Protein AF-A0A380QCU6-F1 (afdb_monomer)

Foldseek 3Di:
DAKDKPDDDLAAAQQIKIKDKDFAADPVWFWWPQQVFKWKWFAAPNDTDTDDCVQKDWDTAPTHRGMTMMMGRHHPVLAQTFAMKIKTWTAGPDDPPRTDDIDIDGHQQVDDHHHRHRGDDHHYDPQKDKFKDWPVPLQRPDGCVVHPDDDDLVTKIDIFIGRNVQPSHHTCLVSKKKWKFWAAAADPPGQGADPVGQTWLDISDIDHPNDTDHVVRHQGRPDPSRRHPTDIDMDID

Organism: Yersinia pseudotuberculosis (NCBI:txid633)

Nearest PDB structures (foldseek):
  8tl2-assembly1_K  TM=3.577E-01  e=2.849E-02  Homo sapiens
  6kn9-assembly1_A  TM=3.977E-01  e=3.589E-01  Homo sapiens
  6kn9-assembly3_C  TM=3.953E-01  e=4.219E-01  Homo sapiens
  1p7h-assembly1_L  TM=3.211E-01  e=1.240E+00  Homo sapiens
  4g1m-assembly1_A  TM=2.340E-01  e=5.234E-01  Homo sapiens

pLDDT: mean 90.06, std 6.54, range [58.84, 98.06]

Solvent-accessible surface area (backbone atoms only — not comparable to full-atom values): 12931 Å² total; per-residue (Å²): 89,31,30,40,57,73,60,85,60,84,32,34,32,20,68,32,39,41,39,40,38,34,68,42,76,48,95,87,60,42,44,51,49,28,48,92,35,60,47,43,27,32,24,44,93,91,42,76,42,76,55,61,67,91,41,46,52,60,43,49,17,90,40,55,69,23,62,21,40,38,36,37,39,40,50,60,88,40,45,58,15,52,32,46,24,41,37,36,40,40,26,43,69,48,76,88,73,37,60,64,63,75,48,74,33,78,30,38,47,80,42,55,45,71,46,57,38,54,43,50,52,22,36,84,39,86,63,52,39,76,35,34,29,50,64,84,48,84,72,59,80,62,60,48,64,96,51,92,74,80,85,56,63,92,43,46,35,32,76,42,31,17,28,57,93,37,69,82,73,44,80,45,46,90,72,42,52,38,34,40,28,34,32,58,34,33,66,80,83,65,44,66,43,54,97,86,26,39,62,46,55,45,60,80,59,69,46,44,66,76,70,65,27,24,75,87,71,42,80,53,64,84,41,94,61,50,68,42,57,41,43,83,48,76,51,72,90

Radius of gyration: 24.5 Å; Cα contacts (8 Å, |Δi|>4): 560; chains: 1; bounding box: 54×29×75 Å

Mean predicted aligned error: 6.74 Å

Sequence (237 aa):
MDLSSNATGATLASGDTIILTYIYNDADEDLDNSTDYVNWYYTKGDVDTQITTTSITNSAAKTNGGEGKSVLTIPATAIGADAIKVVIQEFSASGDPISGQTISVADTSLGGGGTTTPPGPIAPGSNVTPGIYLSTDTLFSNNLLGSATRLSTSNVYVFKLWDSEAVGVIDLTNAVHYNWRLLGVSATDSVAAPTTGFVTSVTNADFSVSMNTAADGKPLTGSVDGMQGFQLTVDYN

Structure (mmCIF, N/CA/C/O backbone):
data_AF-A0A380QCU6-F1
#
_entry.id   AF-A0A380QCU6-F1
#
loop_
_atom_site.group_PDB
_atom_site.id
_atom_site.type_symbol
_atom_site.label_atom_id
_atom_site.label_alt_id
_atom_site.label_comp_id
_atom_site.label_asym_id
_atom_site.label_entity_id
_atom_site.label_seq_id
_atom_site.pdbx_PDB_ins_code
_atom_site.Cartn_x
_atom_site.Cartn_y
_atom_site.Cartn_z
_atom_site.occupancy
_atom_site.B_iso_or_equiv
_atom_site.auth_seq_id
_atom_site.auth_comp_id
_atom_site.auth_asym_id
_atom_site.auth_atom_id
_atom_site.pdbx_PDB_model_num
ATOM 1 N N . MET A 1 1 ? 23.337 -2.545 -14.958 1.00 88.12 1 MET A N 1
ATOM 2 C CA . MET A 1 1 ? 22.152 -2.006 -14.267 1.00 88.12 1 MET A CA 1
ATOM 3 C C . MET A 1 1 ? 22.443 -2.038 -12.784 1.00 88.12 1 MET A C 1
ATOM 5 O O . MET A 1 1 ? 23.124 -2.968 -12.367 1.00 88.12 1 MET A O 1
ATOM 9 N N . ASP A 1 2 ? 21.950 -1.056 -12.043 1.00 92.25 2 ASP A N 1
ATOM 10 C CA . ASP A 1 2 ? 22.062 -0.986 -10.592 1.00 92.25 2 ASP A CA 1
ATOM 11 C C . ASP A 1 2 ? 20.709 -0.610 -9.984 1.00 92.25 2 ASP A C 1
ATOM 13 O O . ASP A 1 2 ? 19.978 0.228 -10.520 1.00 92.25 2 ASP A O 1
ATOM 17 N N . LEU A 1 3 ? 20.378 -1.244 -8.859 1.00 93.25 3 LEU A N 1
ATOM 18 C CA . LEU A 1 3 ? 19.175 -0.963 -8.086 1.00 93.25 3 LEU A CA 1
ATOM 19 C C . LEU A 1 3 ? 19.515 -0.212 -6.797 1.00 93.25 3 LEU A C 1
ATOM 21 O O . LEU A 1 3 ? 20.582 -0.378 -6.201 1.00 93.25 3 LEU A O 1
ATOM 25 N N . SER A 1 4 ? 18.576 0.616 -6.353 1.00 92.94 4 SER A N 1
ATOM 26 C CA . SER A 1 4 ? 18.575 1.236 -5.029 1.00 92.94 4 SER A CA 1
ATOM 27 C C . SER A 1 4 ? 17.147 1.489 -4.555 1.00 92.94 4 SER A C 1
ATOM 29 O O . SER A 1 4 ? 16.211 1.488 -5.353 1.00 92.94 4 SER A O 1
ATOM 31 N N . SER A 1 5 ? 16.961 1.695 -3.253 1.00 93.81 5 SER A N 1
ATOM 32 C CA . SER A 1 5 ? 15.655 2.045 -2.687 1.00 93.81 5 SER A CA 1
ATOM 33 C C . SER A 1 5 ? 15.787 3.039 -1.537 1.00 93.81 5 SER A C 1
ATOM 35 O O . SER A 1 5 ? 16.860 3.168 -0.948 1.00 93.81 5 SER A O 1
ATOM 37 N N . ASN A 1 6 ? 14.699 3.745 -1.224 1.00 93.06 6 ASN A N 1
ATOM 38 C CA . ASN A 1 6 ? 14.607 4.597 -0.031 1.00 93.06 6 ASN A CA 1
ATOM 39 C C . ASN A 1 6 ? 14.046 3.852 1.196 1.00 93.06 6 ASN A C 1
ATOM 41 O O . ASN A 1 6 ? 13.849 4.475 2.240 1.00 93.06 6 ASN A O 1
ATOM 45 N N . ALA A 1 7 ? 13.767 2.554 1.060 1.00 91.38 7 ALA A N 1
ATOM 46 C CA . ALA A 1 7 ? 13.180 1.744 2.110 1.00 91.38 7 ALA A CA 1
ATOM 47 C C . ALA A 1 7 ? 14.099 1.713 3.337 1.00 91.38 7 ALA A C 1
ATOM 49 O O . ALA A 1 7 ? 15.311 1.517 3.233 1.00 91.38 7 ALA A O 1
ATOM 50 N N . THR A 1 8 ? 13.513 1.918 4.515 1.00 86.06 8 THR A N 1
ATOM 51 C CA . THR A 1 8 ? 14.247 1.966 5.795 1.00 86.06 8 THR A CA 1
ATOM 52 C C . THR A 1 8 ? 13.913 0.798 6.724 1.00 86.06 8 THR A C 1
ATOM 54 O O . THR A 1 8 ? 14.570 0.625 7.751 1.00 86.06 8 THR A O 1
ATOM 57 N N . GLY A 1 9 ? 12.900 -0.000 6.372 1.00 83.19 9 GLY A N 1
ATOM 58 C CA . GLY A 1 9 ? 12.441 -1.159 7.132 1.00 83.19 9 GLY A CA 1
ATOM 59 C C . GLY A 1 9 ? 13.133 -2.468 6.750 1.00 83.19 9 GLY A C 1
ATOM 60 O O . GLY A 1 9 ? 13.979 -2.526 5.860 1.00 83.19 9 GLY A O 1
ATOM 61 N N . ALA A 1 10 ? 12.745 -3.544 7.441 1.00 87.00 10 ALA A N 1
ATOM 62 C CA . ALA A 1 10 ? 13.190 -4.904 7.126 1.00 87.00 10 ALA A CA 1
ATOM 63 C C . ALA A 1 10 ? 12.541 -5.472 5.850 1.00 87.00 10 ALA A C 1
ATOM 65 O O . ALA A 1 10 ? 13.069 -6.417 5.269 1.00 87.00 10 ALA A O 1
ATOM 66 N N . THR A 1 11 ? 11.417 -4.892 5.429 1.00 91.06 11 THR A N 1
ATOM 67 C CA . THR A 1 11 ? 10.711 -5.187 4.181 1.00 91.06 11 THR A CA 1
ATOM 68 C C . THR A 1 11 ? 10.397 -3.886 3.444 1.00 91.06 11 THR A C 1
ATOM 70 O O . THR A 1 11 ? 10.457 -2.800 4.030 1.00 91.06 11 THR A O 1
ATOM 73 N N . LEU A 1 12 ? 10.075 -3.994 2.155 1.00 93.75 12 LEU A N 1
ATOM 74 C CA . LEU A 1 12 ? 9.524 -2.883 1.378 1.00 93.75 12 LEU A CA 1
ATOM 75 C C . LEU A 1 12 ? 8.127 -2.510 1.885 1.00 93.75 12 LEU A C 1
ATOM 77 O O . LEU A 1 12 ? 7.382 -3.382 2.331 1.00 93.75 12 LEU A O 1
ATOM 81 N N . ALA A 1 13 ? 7.743 -1.244 1.746 1.00 92.44 13 ALA A N 1
ATOM 82 C CA . ALA A 1 13 ? 6.392 -0.767 2.013 1.00 92.44 13 ALA A CA 1
ATOM 83 C C . ALA A 1 13 ? 5.794 -0.015 0.813 1.00 92.44 13 ALA A C 1
ATOM 85 O O . ALA A 1 13 ? 6.509 0.562 -0.007 1.00 92.44 13 ALA A O 1
ATOM 86 N N . SER A 1 14 ? 4.462 0.021 0.702 1.00 91.56 14 SER A N 1
ATOM 87 C CA . SER A 1 14 ? 3.807 0.878 -0.298 1.00 91.56 14 SER A CA 1
ATOM 88 C C . SER A 1 14 ? 4.212 2.346 -0.104 1.00 91.56 14 SER A C 1
ATOM 90 O O . SER A 1 14 ? 4.138 2.862 1.009 1.00 91.56 14 SER A O 1
ATOM 92 N N . GLY A 1 15 ? 4.576 3.044 -1.175 1.00 90.75 15 GLY A N 1
ATOM 93 C CA . GLY A 1 15 ? 5.109 4.406 -1.133 1.00 90.75 15 GLY A CA 1
ATOM 94 C C . GLY A 1 15 ? 6.637 4.479 -1.075 1.00 90.75 15 GLY A C 1
ATOM 95 O O . GLY A 1 15 ? 7.185 5.535 -1.397 1.00 90.75 15 GLY A O 1
ATOM 96 N N . ASP A 1 16 ? 7.332 3.381 -0.755 1.00 94.12 16 ASP A N 1
ATOM 97 C CA . ASP A 1 16 ? 8.773 3.303 -0.988 1.00 94.12 16 ASP A CA 1
ATOM 98 C C . ASP A 1 16 ? 9.063 3.428 -2.487 1.00 94.12 16 ASP A C 1
ATOM 100 O O . ASP A 1 16 ? 8.268 3.036 -3.347 1.00 94.12 16 ASP A O 1
ATOM 104 N N . THR A 1 17 ? 10.230 3.975 -2.803 1.00 95.12 17 THR A N 1
ATOM 105 C CA . THR A 1 17 ? 10.716 4.123 -4.167 1.00 95.12 17 THR A CA 1
ATOM 106 C C . THR A 1 17 ? 11.852 3.155 -4.433 1.00 95.12 17 THR A C 1
ATOM 108 O O . THR A 1 17 ? 12.824 3.133 -3.671 1.00 95.12 17 THR A O 1
ATOM 111 N N . ILE A 1 18 ? 11.777 2.436 -5.549 1.00 96.00 18 ILE A N 1
ATOM 112 C CA . ILE A 1 18 ? 12.884 1.667 -6.115 1.00 96.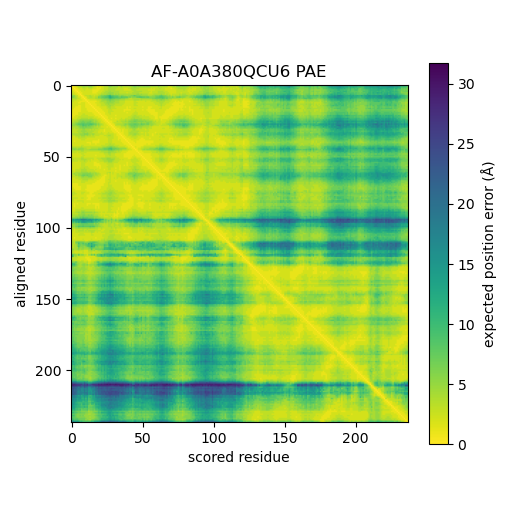00 18 ILE A CA 1
ATOM 113 C C . ILE A 1 18 ? 13.390 2.418 -7.343 1.00 96.00 18 ILE A C 1
ATOM 115 O O . ILE A 1 18 ? 12.624 2.775 -8.237 1.00 96.00 18 ILE A O 1
ATOM 119 N N . ILE A 1 19 ? 14.692 2.675 -7.376 1.00 95.75 19 ILE A N 1
ATOM 120 C CA . ILE A 1 19 ? 15.374 3.330 -8.483 1.00 95.75 19 ILE A CA 1
ATOM 121 C C . ILE A 1 19 ? 16.234 2.293 -9.185 1.00 95.75 19 ILE A C 1
ATOM 123 O O . ILE A 1 19 ? 17.122 1.692 -8.585 1.00 95.75 19 ILE A O 1
ATOM 127 N N . LEU A 1 20 ? 15.988 2.152 -10.476 1.00 95.06 20 LEU A N 1
ATOM 128 C CA . LEU A 1 20 ? 16.796 1.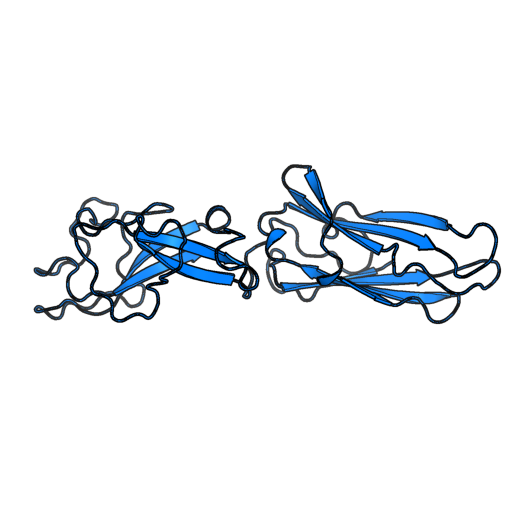404 -11.413 1.00 95.06 20 LEU A CA 1
ATOM 129 C C . LEU A 1 20 ? 17.582 2.387 -12.281 1.00 95.06 20 LEU A C 1
ATOM 131 O O . LEU A 1 20 ? 16.990 3.248 -12.936 1.00 95.06 20 LEU A O 1
ATOM 135 N N . THR A 1 21 ? 18.897 2.220 -12.335 1.00 94.69 21 THR A N 1
ATOM 136 C CA . THR A 1 21 ? 19.757 2.859 -13.334 1.00 94.69 21 THR A CA 1
ATOM 137 C C . THR A 1 21 ? 20.342 1.809 -14.268 1.00 94.69 21 THR A C 1
ATOM 139 O O . THR A 1 21 ? 20.665 0.683 -13.878 1.00 94.69 21 THR A O 1
ATOM 142 N N . TYR A 1 22 ? 20.466 2.153 -15.543 1.00 92.69 22 TYR A N 1
ATOM 143 C CA . TYR A 1 22 ? 21.093 1.297 -16.543 1.00 92.69 22 TYR A CA 1
ATOM 144 C C .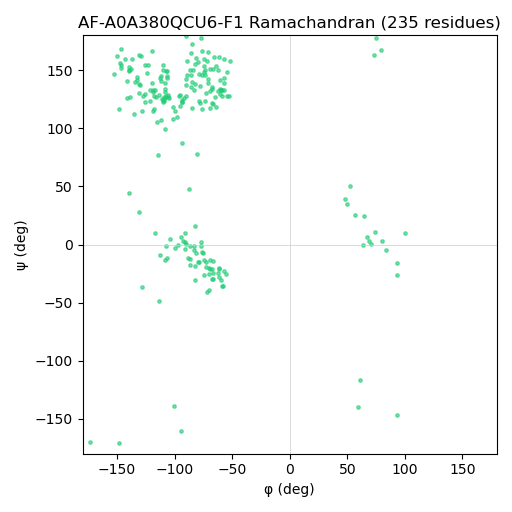 TYR A 1 22 ? 21.952 2.137 -17.475 1.00 92.69 22 TYR A C 1
ATOM 146 O O . TYR A 1 22 ? 21.660 3.303 -17.709 1.00 92.69 22 TYR A O 1
ATOM 154 N N . ILE A 1 23 ? 23.015 1.534 -17.998 1.00 92.88 23 ILE A N 1
ATOM 155 C CA . ILE A 1 23 ? 23.834 2.152 -19.037 1.00 92.88 23 ILE A CA 1
ATOM 156 C C . ILE A 1 23 ? 23.293 1.656 -20.370 1.00 92.88 23 ILE A C 1
ATOM 158 O O . ILE A 1 23 ? 23.218 0.442 -20.574 1.00 92.88 23 ILE A O 1
ATOM 162 N N . TYR A 1 24 ? 22.925 2.583 -21.246 1.00 92.75 24 TYR A N 1
ATOM 163 C CA . TYR A 1 24 ? 22.528 2.273 -22.614 1.00 92.75 24 TYR A CA 1
ATOM 164 C C . TYR A 1 24 ? 23.761 2.302 -23.516 1.00 92.75 24 TYR A C 1
ATOM 166 O O . TYR A 1 24 ? 24.508 3.278 -23.484 1.00 92.75 24 TYR A O 1
ATOM 174 N N . ASN A 1 25 ? 23.992 1.242 -24.290 1.00 89.94 25 ASN A N 1
ATOM 175 C CA . ASN A 1 25 ? 25.085 1.182 -25.256 1.00 89.94 25 ASN A CA 1
ATOM 176 C C . ASN A 1 25 ? 24.577 0.615 -26.575 1.00 89.94 25 ASN A C 1
ATOM 178 O O . ASN A 1 25 ? 24.320 -0.581 -26.664 1.00 89.94 25 ASN A O 1
ATOM 182 N N . ASP A 1 26 ? 24.543 1.459 -27.592 1.00 89.56 26 ASP A N 1
ATOM 183 C CA . ASP A 1 26 ? 24.257 1.078 -28.963 1.00 89.56 26 ASP A CA 1
ATOM 184 C C . ASP A 1 26 ? 25.526 1.163 -29.825 1.00 89.56 26 ASP A C 1
ATOM 186 O O . ASP A 1 26 ? 26.350 2.071 -29.668 1.00 89.56 26 ASP A O 1
ATOM 190 N N . ALA A 1 27 ? 25.721 0.180 -30.706 1.00 87.88 27 ALA A N 1
ATOM 191 C CA . ALA A 1 27 ? 26.933 0.070 -31.518 1.00 87.88 27 ALA A CA 1
ATOM 192 C C . ALA A 1 27 ? 26.981 1.092 -32.664 1.00 87.88 27 ALA A C 1
ATOM 194 O O . ALA A 1 27 ? 28.076 1.468 -33.086 1.00 87.88 27 ALA A O 1
ATOM 195 N N . ASP A 1 28 ? 25.816 1.544 -33.125 1.00 88.81 28 ASP A N 1
ATOM 196 C CA . ASP A 1 28 ? 25.653 2.532 -34.190 1.00 88.81 28 ASP A CA 1
ATOM 197 C C . ASP A 1 28 ? 25.501 3.963 -33.633 1.00 88.81 28 ASP A C 1
ATOM 199 O O . ASP A 1 28 ? 25.319 4.920 -34.385 1.00 88.81 28 ASP A O 1
ATOM 203 N N . GLU A 1 29 ? 25.676 4.116 -32.314 1.00 89.31 29 GLU A N 1
ATOM 204 C CA . GLU A 1 29 ? 25.587 5.367 -31.557 1.00 89.31 29 GLU A CA 1
ATOM 205 C C . GLU A 1 29 ? 24.193 6.007 -31.546 1.00 89.31 29 GLU A C 1
ATOM 207 O O . GLU A 1 29 ? 24.057 7.214 -31.309 1.00 89.31 29 GLU A O 1
ATOM 212 N N . ASP A 1 30 ? 23.150 5.200 -31.736 1.00 90.12 30 ASP A N 1
ATOM 213 C CA . ASP A 1 30 ? 21.781 5.679 -31.637 1.00 90.12 30 ASP A CA 1
ATOM 214 C C . ASP A 1 30 ? 21.418 6.120 -30.206 1.00 90.12 30 ASP A C 1
ATOM 216 O O . ASP A 1 30 ? 22.069 5.786 -29.212 1.00 90.12 30 ASP A O 1
ATOM 220 N N . LEU A 1 31 ? 20.348 6.912 -30.095 1.00 92.06 31 LEU A N 1
ATOM 221 C CA . LEU A 1 31 ? 19.819 7.353 -28.805 1.00 92.06 31 LEU A CA 1
ATOM 222 C C . LEU A 1 31 ? 18.884 6.308 -28.195 1.00 92.06 31 LEU A C 1
ATOM 224 O O . LEU A 1 31 ? 18.166 5.605 -28.900 1.00 92.06 31 LEU A O 1
ATOM 228 N N . ASP A 1 32 ? 18.837 6.286 -26.868 1.00 93.94 32 ASP A N 1
ATOM 229 C CA . ASP A 1 32 ? 17.930 5.439 -26.101 1.00 93.94 32 ASP A CA 1
ATOM 230 C C . ASP A 1 32 ? 16.468 5.893 -26.251 1.00 93.94 32 ASP A C 1
ATOM 232 O O . ASP A 1 32 ? 16.139 7.071 -26.078 1.00 93.94 32 ASP A O 1
ATOM 236 N N . ASN A 1 33 ? 15.579 4.942 -26.528 1.00 94.88 33 ASN A N 1
ATOM 237 C CA . ASN A 1 33 ? 14.130 5.120 -26.576 1.00 94.88 33 ASN A CA 1
ATOM 238 C C . ASN A 1 33 ? 13.390 4.039 -25.758 1.00 94.88 33 ASN A C 1
ATOM 240 O O . ASN A 1 33 ? 12.241 3.690 -26.029 1.00 94.88 33 ASN A O 1
ATOM 244 N N . SER A 1 34 ? 14.042 3.503 -24.724 1.00 93.44 34 SER A N 1
ATOM 245 C CA . SER A 1 34 ? 13.527 2.404 -23.897 1.00 93.44 34 SER A CA 1
ATOM 246 C C . SER A 1 34 ? 12.453 2.839 -22.886 1.00 93.44 34 SER A C 1
ATOM 248 O O . SER A 1 34 ? 11.983 2.017 -22.102 1.00 93.44 34 SER A O 1
ATOM 250 N N . THR A 1 35 ? 12.036 4.113 -22.852 1.00 92.75 35 THR A N 1
ATOM 251 C CA . THR A 1 35 ? 11.154 4.656 -21.796 1.00 92.75 35 THR A CA 1
ATOM 252 C C . THR A 1 35 ? 9.809 3.951 -21.682 1.00 92.75 35 THR A C 1
ATOM 254 O O . THR A 1 35 ? 9.333 3.764 -20.565 1.00 92.75 35 THR A O 1
ATOM 257 N N . ASP A 1 36 ? 9.224 3.515 -22.794 1.00 93.00 36 ASP A N 1
ATOM 258 C CA . ASP A 1 36 ? 7.945 2.786 -22.801 1.00 93.00 36 ASP A CA 1
ATOM 259 C C . ASP A 1 36 ? 8.124 1.269 -22.612 1.00 93.00 36 ASP A C 1
ATOM 261 O O . ASP A 1 36 ? 7.162 0.505 -22.550 1.00 93.00 36 ASP A O 1
ATOM 265 N N . TYR A 1 37 ? 9.375 0.828 -22.489 1.00 94.00 37 TYR A N 1
ATOM 266 C CA . TYR A 1 37 ? 9.784 -0.571 -22.482 1.00 94.00 37 TYR A CA 1
ATOM 267 C C . TYR A 1 37 ? 10.435 -0.998 -21.159 1.00 94.00 37 TYR A C 1
ATOM 269 O O . TYR A 1 37 ? 10.930 -2.122 -21.044 1.00 94.00 37 TYR A O 1
ATOM 277 N N . VAL A 1 38 ? 10.377 -0.141 -20.132 1.00 95.56 38 VAL A N 1
ATOM 278 C CA . VAL A 1 38 ? 10.704 -0.488 -18.743 1.00 95.56 38 VAL A CA 1
ATOM 279 C C . VAL A 1 38 ? 9.416 -0.713 -17.960 1.00 95.56 38 VAL A C 1
ATOM 281 O O . VAL A 1 38 ? 8.697 0.231 -17.630 1.00 95.56 38 VAL A O 1
ATOM 284 N N . ASN A 1 39 ? 9.144 -1.976 -17.641 1.00 96.50 39 ASN A N 1
ATOM 285 C CA . ASN A 1 39 ? 7.922 -2.412 -16.979 1.00 96.50 39 ASN A CA 1
ATOM 286 C C . ASN A 1 39 ? 8.228 -3.014 -15.610 1.00 96.50 39 ASN A C 1
ATOM 288 O O . ASN A 1 39 ? 9.098 -3.876 -15.477 1.00 96.50 39 ASN A O 1
ATOM 292 N N . TRP A 1 40 ? 7.465 -2.591 -14.607 1.00 98.00 40 TRP A N 1
ATOM 293 C CA . TRP A 1 40 ? 7.545 -3.112 -13.247 1.00 98.00 40 TRP A CA 1
ATOM 294 C C . TRP A 1 40 ? 6.335 -3.977 -12.931 1.00 98.00 40 TRP A C 1
ATOM 296 O O . TRP A 1 40 ? 5.238 -3.741 -13.436 1.00 98.00 40 TRP A O 1
ATOM 306 N N . TYR A 1 41 ? 6.541 -4.973 -12.080 1.00 98.06 41 TYR A N 1
ATOM 307 C CA . TYR A 1 41 ? 5.523 -5.921 -11.658 1.00 98.06 41 TYR A CA 1
ATOM 308 C C . TYR A 1 41 ? 5.663 -6.169 -10.159 1.00 98.06 41 TYR A C 1
ATOM 310 O O . TYR A 1 41 ? 6.767 -6.112 -9.615 1.00 98.06 41 TYR A O 1
ATOM 318 N N . TYR A 1 42 ? 4.552 -6.484 -9.507 1.00 96.69 42 TYR A N 1
ATOM 319 C CA . TYR A 1 42 ? 4.576 -7.144 -8.208 1.00 96.69 42 TYR A CA 1
ATOM 320 C C . TYR A 1 42 ? 4.157 -8.603 -8.382 1.00 96.69 42 TYR A C 1
ATOM 322 O O . TYR A 1 42 ? 3.279 -8.908 -9.194 1.00 96.69 42 TYR A O 1
ATOM 330 N N . THR A 1 43 ? 4.774 -9.496 -7.615 1.00 96.25 43 THR A N 1
ATOM 331 C CA . THR A 1 43 ? 4.501 -10.936 -7.671 1.00 96.25 43 THR A CA 1
ATOM 332 C C . THR A 1 43 ? 3.812 -11.372 -6.387 1.00 96.25 43 THR A C 1
ATOM 334 O O . THR A 1 43 ? 4.334 -11.135 -5.301 1.00 96.25 43 THR A O 1
ATOM 337 N N . LYS A 1 44 ? 2.641 -12.006 -6.489 1.00 92.44 44 LYS A N 1
ATOM 338 C CA . LYS A 1 44 ? 1.903 -12.540 -5.333 1.00 92.44 44 LYS A CA 1
ATOM 339 C C . LYS A 1 44 ? 1.549 -13.997 -5.574 1.00 92.44 44 LYS A C 1
ATOM 341 O O . LYS A 1 44 ? 0.773 -14.281 -6.485 1.00 92.44 44 LYS A O 1
ATOM 346 N N . GLY A 1 45 ? 2.114 -14.906 -4.778 1.00 87.88 45 GLY A N 1
ATOM 347 C CA . GLY A 1 45 ? 1.895 -16.346 -4.954 1.00 87.88 45 GLY A CA 1
ATOM 348 C C . GLY A 1 45 ? 2.185 -16.811 -6.386 1.00 87.88 45 GLY A C 1
ATOM 349 O O . GLY A 1 45 ? 1.325 -17.422 -7.016 1.00 87.88 45 GLY A O 1
ATOM 350 N N . ASP A 1 46 ? 3.359 -16.443 -6.905 1.00 88.00 46 ASP A N 1
ATOM 351 C CA . ASP A 1 46 ? 3.852 -16.736 -8.264 1.00 88.00 46 ASP A CA 1
ATOM 352 C C . ASP A 1 46 ? 3.096 -16.063 -9.428 1.00 88.00 46 ASP A C 1
ATOM 354 O O . ASP A 1 46 ? 3.389 -16.327 -10.596 1.00 88.00 46 ASP A O 1
ATOM 358 N N . VAL A 1 47 ? 2.142 -15.170 -9.146 1.00 95.12 47 VAL A N 1
ATOM 359 C CA . VAL A 1 47 ? 1.438 -14.393 -10.176 1.00 95.12 47 VAL A CA 1
ATOM 360 C C . VAL A 1 47 ? 2.027 -12.993 -10.286 1.00 95.12 47 VAL A C 1
ATOM 362 O O . VAL A 1 47 ? 1.889 -12.181 -9.370 1.00 95.12 47 VAL A O 1
ATOM 365 N N . ASP A 1 48 ? 2.620 -12.697 -11.441 1.00 97.19 48 ASP A N 1
ATOM 366 C CA . ASP A 1 48 ? 3.091 -11.359 -11.795 1.00 97.19 48 ASP A CA 1
ATOM 367 C C . ASP A 1 48 ? 1.920 -10.478 -12.239 1.00 97.19 48 ASP A C 1
ATOM 369 O O . ASP A 1 48 ? 1.210 -10.792 -13.197 1.00 97.19 48 ASP A O 1
ATOM 373 N N . THR A 1 49 ? 1.747 -9.336 -11.579 1.00 96.75 49 THR A N 1
ATOM 374 C CA . THR A 1 49 ? 0.814 -8.289 -12.004 1.00 96.75 49 THR A CA 1
ATOM 375 C C . THR A 1 49 ? 1.587 -7.029 -12.346 1.00 96.75 49 THR A C 1
ATOM 377 O O . THR A 1 49 ? 2.396 -6.550 -11.551 1.00 96.75 49 THR A O 1
ATOM 380 N N . GLN A 1 50 ? 1.353 -6.490 -13.542 1.00 97.50 50 GLN A N 1
ATOM 381 C CA . GLN A 1 50 ? 2.028 -5.280 -13.993 1.00 97.50 50 GLN A CA 1
ATOM 382 C C . GLN A 1 50 ? 1.572 -4.074 -13.172 1.00 97.50 50 GLN A C 1
ATOM 384 O O . GLN A 1 50 ? 0.378 -3.857 -12.964 1.00 97.50 50 GLN A O 1
ATOM 389 N N . ILE A 1 51 ? 2.539 -3.277 -12.732 1.00 96.06 51 ILE A N 1
ATOM 390 C CA . ILE A 1 51 ? 2.297 -2.013 -12.049 1.00 96.06 51 ILE A CA 1
ATOM 391 C C . ILE A 1 51 ? 1.932 -0.955 -13.089 1.00 96.06 51 ILE A C 1
ATOM 393 O O . ILE A 1 51 ? 2.551 -0.848 -14.148 1.00 96.06 51 ILE A O 1
ATOM 397 N N . THR A 1 52 ? 0.909 -0.163 -12.779 1.00 92.44 52 THR A N 1
ATOM 398 C CA . THR A 1 52 ? 0.438 0.921 -13.639 1.00 92.44 52 THR A CA 1
ATOM 399 C C . THR A 1 52 ? 1.528 1.962 -13.874 1.00 92.44 52 THR A C 1
ATOM 401 O O . THR A 1 52 ? 2.253 2.343 -12.957 1.00 92.44 52 THR A O 1
ATOM 404 N N . THR A 1 53 ? 1.596 2.491 -15.095 1.00 92.38 53 THR A N 1
ATOM 405 C CA . THR A 1 53 ? 2.612 3.477 -15.499 1.00 92.38 53 THR A CA 1
ATOM 406 C C . THR A 1 53 ? 2.557 4.778 -14.700 1.00 92.38 53 THR A C 1
ATOM 408 O O . THR A 1 53 ? 3.561 5.468 -14.605 1.00 92.38 53 THR A O 1
ATOM 411 N N . THR A 1 54 ? 1.434 5.101 -14.056 1.00 91.44 54 THR A N 1
ATOM 412 C CA . THR A 1 54 ? 1.311 6.249 -13.140 1.00 91.44 54 THR A CA 1
ATOM 413 C C . THR A 1 54 ? 2.225 6.156 -11.916 1.00 91.44 54 THR A C 1
ATOM 415 O O . THR A 1 54 ? 2.582 7.182 -11.346 1.00 91.44 54 THR A O 1
ATOM 418 N N . SER A 1 55 ? 2.628 4.946 -11.526 1.00 93.38 55 SER A N 1
ATOM 419 C CA . SER A 1 55 ? 3.558 4.692 -10.421 1.00 93.38 55 SER A CA 1
ATOM 420 C C . SER A 1 55 ? 5.021 4.650 -10.874 1.00 93.38 55 SER A C 1
ATOM 422 O O . SER A 1 55 ? 5.905 4.397 -10.057 1.00 93.38 55 SER A O 1
ATOM 424 N N . ILE A 1 56 ? 5.288 4.857 -12.169 1.00 96.88 56 ILE A N 1
ATOM 425 C CA . ILE A 1 56 ? 6.597 4.660 -12.792 1.00 96.88 56 ILE A CA 1
ATOM 426 C C . ILE A 1 56 ? 7.009 5.947 -13.511 1.00 96.88 56 ILE A C 1
ATOM 428 O O . ILE A 1 56 ? 6.267 6.502 -14.314 1.00 96.88 56 ILE A O 1
ATOM 432 N N . THR A 1 57 ? 8.221 6.430 -13.252 1.00 97.25 57 THR A N 1
ATOM 433 C CA . THR A 1 57 ? 8.820 7.546 -13.994 1.00 97.25 57 THR A CA 1
ATOM 434 C C . THR A 1 57 ? 10.093 7.080 -14.678 1.00 97.25 57 THR A C 1
ATOM 436 O O . THR A 1 57 ? 11.079 6.759 -14.012 1.00 97.25 57 THR A O 1
ATOM 439 N N . ASN A 1 58 ? 10.078 7.077 -16.009 1.00 96.62 58 ASN A N 1
ATOM 440 C CA . ASN A 1 58 ? 11.205 6.662 -16.837 1.00 96.62 58 ASN A CA 1
ATOM 441 C C . ASN A 1 58 ? 11.870 7.871 -17.500 1.00 96.62 58 ASN A C 1
ATOM 443 O O . ASN A 1 58 ? 11.206 8.823 -17.907 1.00 96.62 58 ASN A O 1
ATOM 447 N N . SER A 1 59 ? 13.189 7.814 -17.646 1.00 96.06 59 SER A N 1
ATOM 448 C CA . SER A 1 59 ? 13.965 8.747 -18.457 1.00 96.06 59 SER A CA 1
ATOM 449 C C . SER A 1 59 ? 15.032 7.986 -19.233 1.00 96.06 59 SER A C 1
ATOM 451 O O . SER A 1 59 ? 15.825 7.265 -18.625 1.00 96.06 59 SER A O 1
ATOM 453 N N . ALA A 1 60 ? 15.056 8.180 -20.549 1.00 94.94 60 ALA A N 1
ATOM 454 C CA . ALA A 1 60 ? 16.073 7.620 -21.429 1.00 94.94 60 ALA A CA 1
ATOM 455 C C . ALA A 1 60 ? 17.470 8.173 -21.111 1.00 94.94 60 ALA A C 1
ATOM 457 O O . ALA A 1 60 ? 17.615 9.309 -20.633 1.00 94.94 60 ALA A O 1
ATOM 458 N N . ALA A 1 61 ? 18.496 7.391 -21.436 1.00 94.62 61 ALA A N 1
ATOM 459 C CA . ALA A 1 61 ? 19.859 7.886 -21.515 1.00 94.62 61 ALA A CA 1
ATOM 460 C C . ALA A 1 61 ? 19.954 9.010 -22.558 1.00 94.62 61 ALA A C 1
ATOM 462 O O . ALA A 1 61 ? 19.464 8.903 -23.679 1.00 94.62 61 ALA A O 1
ATOM 463 N N . LYS A 1 62 ? 20.607 10.121 -22.202 1.00 92.56 62 LYS A N 1
ATOM 464 C CA . LYS A 1 62 ? 20.730 11.285 -23.104 1.00 92.56 62 LYS A CA 1
ATOM 465 C C . LYS A 1 62 ? 21.799 11.121 -24.183 1.00 92.56 62 LYS A C 1
ATOM 467 O O . LYS A 1 62 ? 21.853 11.925 -25.109 1.00 92.56 62 LYS A O 1
ATOM 472 N N . THR A 1 63 ? 22.682 10.147 -24.014 1.00 91.94 63 THR A N 1
ATOM 473 C CA . THR A 1 63 ? 23.821 9.868 -24.886 1.00 91.94 63 THR A CA 1
ATOM 474 C C . THR A 1 63 ? 24.072 8.371 -24.905 1.00 91.94 63 THR A C 1
ATOM 476 O O . THR A 1 63 ? 23.800 7.694 -23.910 1.00 91.94 63 THR A O 1
ATOM 479 N N . ASN A 1 64 ? 24.675 7.877 -25.983 1.00 90.19 64 ASN A N 1
ATOM 480 C CA . ASN A 1 64 ? 25.253 6.541 -25.998 1.00 90.19 64 ASN A CA 1
ATOM 481 C C . ASN A 1 64 ? 26.306 6.393 -24.878 1.00 90.19 64 ASN A C 1
ATOM 483 O O . ASN A 1 64 ? 27.040 7.342 -24.583 1.00 90.19 64 ASN A O 1
ATOM 487 N N . GLY A 1 65 ? 26.329 5.250 -24.196 1.00 90.19 65 GLY A N 1
ATOM 488 C CA . GLY A 1 65 ? 27.104 5.021 -22.970 1.00 90.19 65 GLY A CA 1
ATOM 489 C C . GLY A 1 65 ? 26.621 5.802 -21.742 1.00 90.19 65 GLY A C 1
ATOM 490 O O . GLY A 1 65 ? 27.260 5.746 -20.691 1.00 90.19 65 GLY A O 1
ATOM 491 N N . GLY A 1 66 ? 25.523 6.555 -21.862 1.00 93.31 66 GLY A N 1
ATOM 492 C CA . GLY A 1 66 ? 24.917 7.319 -20.778 1.00 93.31 66 GLY A CA 1
ATOM 493 C C . GLY A 1 66 ? 23.965 6.490 -19.917 1.00 93.31 66 GLY A C 1
ATOM 494 O O . GLY A 1 66 ? 23.633 5.346 -20.229 1.00 93.31 66 GLY A O 1
ATOM 495 N N . GLU A 1 67 ? 23.500 7.099 -18.826 1.00 94.56 67 GLU A N 1
ATOM 496 C CA . GLU A 1 67 ? 22.583 6.455 -17.886 1.00 94.56 67 GLU A CA 1
ATOM 497 C C . GLU A 1 67 ? 21.119 6.761 -18.209 1.00 94.56 67 GLU A C 1
ATOM 499 O O . GLU A 1 67 ? 20.697 7.922 -18.213 1.00 94.56 67 GLU A O 1
ATOM 504 N N . GLY A 1 68 ? 20.345 5.701 -18.419 1.00 95.19 68 GLY A N 1
ATOM 505 C CA . GLY A 1 68 ? 18.895 5.713 -18.326 1.00 95.19 68 GLY A CA 1
ATOM 506 C C . GLY A 1 68 ? 18.445 5.406 -16.897 1.00 95.19 68 GLY A C 1
ATOM 507 O O . GLY A 1 68 ? 19.178 4.825 -16.087 1.00 95.19 68 GLY A O 1
ATOM 508 N N . LYS A 1 69 ? 17.224 5.824 -16.562 1.00 96.06 69 LYS A N 1
ATOM 509 C CA . LYS A 1 69 ? 16.675 5.708 -15.207 1.00 96.06 69 LYS A CA 1
ATOM 510 C C . LYS A 1 69 ? 15.200 5.339 -15.232 1.00 96.06 69 LYS A C 1
ATOM 512 O O . LYS A 1 69 ? 14.432 5.862 -16.035 1.00 96.06 69 LYS A O 1
ATOM 517 N N . SER A 1 70 ? 14.805 4.481 -14.302 1.00 97.25 70 SER A N 1
ATOM 518 C CA . SER A 1 70 ? 13.416 4.158 -14.000 1.00 97.25 70 SER A CA 1
ATOM 519 C C . SER A 1 70 ? 13.195 4.244 -12.496 1.00 97.25 70 SER A C 1
ATOM 521 O O . SER A 1 70 ? 13.983 3.712 -11.716 1.00 97.25 70 SER A O 1
ATOM 523 N N . VAL A 1 71 ? 12.154 4.958 -12.081 1.00 97.19 71 VAL A N 1
ATOM 524 C CA . VAL A 1 71 ? 11.763 5.098 -10.676 1.00 97.19 71 VAL A CA 1
ATOM 525 C C . VAL A 1 71 ? 10.374 4.516 -10.510 1.00 97.19 71 VAL A C 1
ATOM 527 O O . VAL A 1 71 ? 9.426 5.037 -11.090 1.00 97.19 71 VAL A O 1
ATOM 530 N N . LEU A 1 72 ? 10.262 3.463 -9.710 1.00 97.38 72 LEU A N 1
ATOM 531 C CA . LEU A 1 72 ? 8.997 2.904 -9.257 1.00 97.38 72 LEU A CA 1
ATOM 532 C C . LEU A 1 72 ? 8.678 3.468 -7.873 1.00 97.38 72 LEU A C 1
ATOM 534 O O . LEU A 1 72 ? 9.492 3.320 -6.968 1.00 97.38 72 LEU A O 1
ATOM 538 N N . THR A 1 73 ? 7.485 4.019 -7.685 1.00 95.38 73 THR A N 1
ATOM 539 C CA . THR A 1 73 ? 6.871 4.181 -6.361 1.00 95.38 73 THR A CA 1
ATOM 540 C C . THR A 1 73 ? 5.941 2.998 -6.129 1.00 95.38 73 THR A C 1
ATOM 542 O O . THR A 1 73 ? 5.007 2.798 -6.901 1.00 95.38 73 THR A O 1
ATOM 545 N N . ILE A 1 74 ? 6.182 2.196 -5.093 1.00 94.12 74 ILE A N 1
ATOM 546 C CA . ILE A 1 74 ? 5.423 0.963 -4.856 1.00 94.12 74 ILE A CA 1
ATOM 547 C C . ILE A 1 74 ? 3.950 1.314 -4.574 1.00 94.12 74 ILE A C 1
ATOM 549 O O . ILE A 1 74 ? 3.676 2.001 -3.586 1.00 94.12 74 ILE A O 1
ATOM 553 N N . PRO A 1 75 ? 2.988 0.863 -5.398 1.00 91.44 75 PRO A N 1
ATOM 554 C CA . PRO A 1 75 ? 1.576 1.166 -5.183 1.00 91.44 75 PRO A CA 1
ATOM 555 C C . PRO A 1 75 ? 1.001 0.340 -4.026 1.00 91.44 75 PRO A C 1
ATOM 557 O O . PRO A 1 75 ? 1.514 -0.729 -3.691 1.00 91.44 75 PRO A O 1
ATOM 560 N N . ALA A 1 76 ? -0.118 0.781 -3.448 1.00 88.06 76 ALA A N 1
ATOM 561 C CA . ALA A 1 76 ? -0.777 0.028 -2.379 1.00 88.06 76 ALA A CA 1
ATOM 562 C C . ALA A 1 76 ? -1.350 -1.320 -2.862 1.00 88.06 76 ALA A C 1
ATOM 564 O O . ALA A 1 76 ? -1.445 -2.270 -2.089 1.00 88.06 76 ALA A O 1
ATOM 565 N N . THR A 1 77 ? -1.654 -1.460 -4.157 1.00 87.00 77 THR A N 1
ATOM 566 C CA . THR A 1 77 ? -2.052 -2.744 -4.766 1.00 87.00 77 THR A CA 1
ATOM 567 C C . THR A 1 77 ? -0.978 -3.826 -4.675 1.00 87.00 77 THR A C 1
ATOM 569 O O . THR A 1 77 ? -1.309 -5.009 -4.737 1.00 87.00 77 THR A O 1
ATOM 572 N N . ALA A 1 78 ? 0.288 -3.441 -4.492 1.00 92.12 78 ALA A N 1
ATOM 573 C CA . ALA A 1 78 ? 1.396 -4.368 -4.301 1.00 92.12 78 ALA A CA 1
ATOM 574 C C . ALA A 1 78 ? 1.529 -4.855 -2.844 1.00 92.12 78 ALA A C 1
ATOM 576 O O . ALA A 1 78 ? 2.367 -5.708 -2.566 1.00 92.12 78 ALA A O 1
ATOM 577 N N . ILE A 1 79 ? 0.726 -4.352 -1.898 1.00 90.62 79 ILE A N 1
ATOM 578 C CA . ILE A 1 79 ? 0.793 -4.787 -0.497 1.00 90.62 79 ILE A CA 1
ATOM 579 C C . ILE A 1 79 ? 0.529 -6.300 -0.386 1.00 90.62 79 ILE A C 1
ATOM 581 O O . ILE A 1 79 ? -0.419 -6.864 -0.950 1.00 90.62 79 ILE A O 1
ATOM 585 N N . GLY A 1 80 ? 1.396 -6.967 0.374 1.00 89.44 80 GLY A N 1
ATOM 586 C CA . GLY A 1 80 ? 1.421 -8.416 0.536 1.00 89.44 80 GLY A CA 1
ATOM 587 C C . GLY A 1 80 ? 1.968 -9.178 -0.673 1.00 89.44 80 GLY A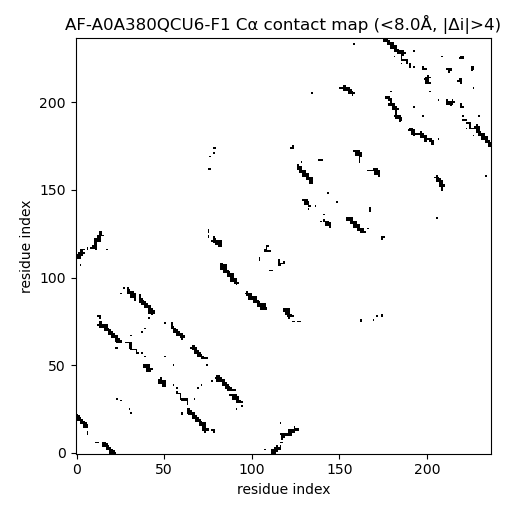 C 1
ATOM 588 O O . GLY A 1 80 ? 1.786 -10.391 -0.724 1.00 89.44 80 GLY A O 1
ATOM 589 N N . ALA A 1 81 ? 2.570 -8.503 -1.658 1.00 93.56 81 ALA A N 1
ATOM 590 C CA . ALA A 1 81 ? 3.354 -9.156 -2.702 1.00 93.56 81 ALA A CA 1
ATOM 591 C C . ALA A 1 81 ? 4.699 -9.635 -2.145 1.00 93.56 81 ALA A C 1
ATOM 593 O O . ALA A 1 81 ? 5.287 -8.982 -1.282 1.00 93.56 81 ALA A O 1
ATOM 594 N N . ASP A 1 82 ? 5.181 -10.757 -2.664 1.00 93.56 82 ASP A N 1
ATOM 595 C CA . ASP A 1 82 ? 6.395 -11.439 -2.219 1.00 93.56 82 ASP A CA 1
ATOM 596 C C . ASP A 1 82 ? 7.660 -10.819 -2.833 1.00 93.56 82 ASP A C 1
ATOM 598 O O . ASP A 1 82 ? 8.715 -10.810 -2.202 1.00 93.56 82 ASP A O 1
ATOM 602 N N . ALA A 1 83 ? 7.543 -10.270 -4.047 1.00 95.12 83 ALA A N 1
ATOM 603 C CA . ALA A 1 83 ? 8.658 -9.705 -4.799 1.00 95.12 83 ALA A CA 1
ATOM 604 C C . ALA A 1 83 ? 8.234 -8.513 -5.666 1.00 95.12 83 ALA A C 1
ATOM 606 O O . ALA A 1 83 ? 7.078 -8.393 -6.089 1.00 95.12 83 ALA A O 1
ATOM 607 N N . ILE A 1 84 ? 9.215 -7.660 -5.972 1.00 97.19 84 ILE A N 1
ATOM 608 C CA . ILE A 1 84 ? 9.140 -6.685 -7.058 1.00 97.19 84 ILE A CA 1
ATOM 609 C C . ILE A 1 84 ? 10.012 -7.178 -8.205 1.00 97.19 84 ILE A C 1
ATOM 611 O O . ILE A 1 84 ? 11.195 -7.468 -8.028 1.00 97.19 84 ILE A O 1
ATOM 615 N N . LYS A 1 85 ? 9.421 -7.218 -9.394 1.00 96.50 85 LYS A N 1
ATOM 616 C CA . LYS A 1 85 ? 10.070 -7.605 -10.641 1.00 96.50 85 LYS A CA 1
ATOM 617 C C . LYS A 1 85 ? 10.188 -6.399 -11.561 1.00 96.50 85 LYS A C 1
ATOM 619 O O . LYS A 1 85 ? 9.279 -5.574 -11.647 1.00 96.50 85 LYS A O 1
ATOM 624 N N . VAL A 1 86 ? 11.276 -6.342 -12.321 1.00 96.31 86 VAL A N 1
ATOM 625 C CA . VAL A 1 86 ? 11.449 -5.373 -13.409 1.00 96.31 86 VAL A CA 1
ATOM 626 C C . VAL A 1 86 ? 11.896 -6.071 -14.684 1.00 96.31 86 VAL A C 1
ATOM 628 O O . VAL A 1 86 ? 12.745 -6.963 -14.659 1.00 96.31 86 VAL A O 1
ATOM 631 N N . VAL A 1 87 ? 11.308 -5.660 -15.804 1.00 96.12 87 VAL A N 1
ATOM 632 C CA . VAL A 1 87 ? 11.675 -6.098 -17.149 1.00 96.12 87 VAL A CA 1
ATOM 633 C C . VAL A 1 87 ? 11.957 -4.864 -17.991 1.00 96.12 87 VAL A C 1
ATOM 635 O O . VAL A 1 87 ? 11.094 -4.000 -18.140 1.00 96.12 87 VAL A O 1
ATOM 638 N N . ILE A 1 88 ? 13.161 -4.796 -18.544 1.00 94.50 88 ILE A N 1
ATOM 639 C CA . ILE A 1 88 ? 13.592 -3.770 -19.488 1.00 94.50 88 ILE A CA 1
ATOM 640 C C . ILE A 1 88 ? 13.749 -4.444 -20.841 1.00 94.50 88 ILE A C 1
ATOM 642 O O . ILE A 1 88 ? 14.499 -5.411 -20.960 1.00 94.50 88 ILE A O 1
ATOM 646 N N . GLN A 1 89 ? 13.073 -3.928 -21.857 1.00 94.44 89 GLN A N 1
ATOM 647 C CA . GLN A 1 89 ? 13.415 -4.210 -23.241 1.00 94.44 89 GLN A CA 1
ATOM 648 C C . GLN A 1 89 ? 14.187 -3.009 -23.783 1.00 94.44 89 GLN A C 1
ATOM 650 O O . GLN A 1 89 ? 13.669 -1.898 -23.815 1.00 94.44 89 GLN A O 1
ATOM 655 N N . GLU A 1 90 ? 15.433 -3.240 -24.186 1.00 91.06 90 GLU A N 1
ATOM 656 C CA . GLU A 1 90 ? 16.245 -2.227 -24.854 1.00 91.06 90 GLU A CA 1
ATOM 657 C C . GLU A 1 90 ? 15.591 -1.823 -26.177 1.00 91.06 90 GLU A C 1
ATOM 659 O O . GLU A 1 90 ? 15.193 -2.693 -26.968 1.00 91.06 90 GLU A O 1
ATOM 664 N N . PHE A 1 91 ? 15.481 -0.516 -26.402 1.00 93.75 91 PHE A N 1
ATOM 665 C CA . PHE A 1 91 ? 14.890 0.045 -27.605 1.00 93.75 91 PHE A CA 1
ATOM 666 C C . PHE A 1 91 ? 15.664 1.282 -28.062 1.00 93.75 91 PHE A C 1
ATOM 668 O O . PHE A 1 91 ? 15.837 2.233 -27.299 1.00 93.75 91 PHE A O 1
ATOM 675 N N . SER A 1 92 ? 16.098 1.267 -29.317 1.00 92.88 92 SER A N 1
ATOM 676 C CA . SER A 1 92 ? 16.795 2.372 -29.964 1.00 92.88 92 SER A CA 1
ATOM 677 C C . SER A 1 92 ? 15.805 3.361 -30.586 1.00 92.88 92 SER A C 1
ATOM 679 O O . SER A 1 92 ? 14.690 3.009 -30.985 1.00 92.88 92 SER A O 1
ATOM 681 N N . ALA A 1 93 ? 16.190 4.633 -30.660 1.00 91.94 93 ALA A N 1
ATOM 682 C CA . ALA A 1 93 ? 15.427 5.667 -31.355 1.00 91.94 93 ALA A CA 1
ATOM 683 C C . ALA A 1 93 ? 15.455 5.490 -32.885 1.00 91.94 93 ALA A C 1
ATOM 685 O O . ALA A 1 93 ? 14.536 5.946 -33.572 1.00 91.94 93 ALA A O 1
ATOM 686 N N . SER A 1 94 ? 16.498 4.845 -33.411 1.00 89.81 94 SER A N 1
ATOM 687 C CA . SER A 1 94 ? 16.713 4.582 -34.836 1.00 89.81 94 SER A CA 1
ATOM 688 C C . SER A 1 94 ? 17.461 3.258 -35.045 1.00 89.81 94 SER A C 1
ATOM 690 O O . SER A 1 94 ? 17.566 2.459 -34.122 1.00 89.81 94 SER A O 1
ATOM 692 N N . GLY A 1 95 ? 17.887 2.986 -36.280 1.00 80.62 95 GLY A N 1
ATOM 693 C CA . GLY A 1 95 ? 18.741 1.838 -36.584 1.00 80.62 95 GLY A CA 1
ATOM 694 C C . GLY A 1 95 ? 18.024 0.488 -36.677 1.00 80.62 95 GLY A C 1
ATOM 695 O O . GLY A 1 95 ? 16.851 0.335 -36.329 1.00 80.62 95 GLY A O 1
ATOM 696 N N . ASP A 1 96 ? 18.759 -0.493 -37.206 1.00 79.44 96 ASP A N 1
ATOM 697 C CA . ASP A 1 96 ? 18.373 -1.903 -37.265 1.00 79.44 96 ASP A CA 1
ATOM 698 C C . ASP A 1 96 ? 19.436 -2.736 -36.519 1.00 79.44 96 ASP A C 1
ATOM 700 O O . ASP A 1 96 ? 20.595 -2.729 -36.936 1.00 79.44 96 ASP A O 1
ATOM 704 N N . PRO A 1 97 ? 19.074 -3.529 -35.494 1.00 82.31 97 PRO A N 1
ATOM 705 C CA . PRO A 1 97 ? 17.725 -3.732 -34.975 1.00 82.31 97 PRO A CA 1
ATOM 706 C C . PRO A 1 97 ? 17.282 -2.621 -34.009 1.00 82.31 97 PRO A C 1
ATOM 708 O O . PRO A 1 97 ? 18.003 -2.266 -33.087 1.00 82.31 97 PRO A O 1
ATOM 711 N N . ILE A 1 98 ? 16.029 -2.174 -34.137 1.00 89.69 98 ILE A N 1
ATOM 712 C CA . ILE A 1 98 ? 15.445 -1.168 -33.230 1.00 89.69 98 ILE A CA 1
ATOM 713 C C . ILE A 1 98 ? 15.239 -1.679 -31.791 1.00 89.69 98 ILE A C 1
ATOM 715 O O . ILE A 1 98 ? 15.113 -0.896 -30.855 1.00 89.69 98 ILE A O 1
ATOM 719 N N . SER A 1 99 ? 15.176 -2.999 -31.596 1.00 91.00 99 SER A N 1
ATOM 720 C CA . SER A 1 99 ? 15.016 -3.636 -30.287 1.00 91.00 99 SER A CA 1
ATOM 721 C C . SER A 1 99 ? 16.222 -4.511 -29.969 1.00 91.00 99 SER A C 1
ATOM 723 O O . SER A 1 99 ? 16.560 -5.400 -30.756 1.00 91.00 99 SER A O 1
ATOM 725 N N . GLY A 1 100 ? 16.811 -4.299 -28.797 1.00 87.75 100 GLY A N 1
ATOM 726 C CA . GLY A 1 100 ? 17.981 -5.026 -28.321 1.00 87.75 100 GLY A CA 1
ATOM 727 C C . GLY A 1 100 ? 17.644 -6.138 -27.330 1.00 87.75 100 GLY A C 1
ATOM 728 O O . GLY A 1 100 ? 16.675 -6.889 -27.490 1.00 87.75 100 GLY A O 1
ATOM 729 N N . GLN A 1 101 ? 18.460 -6.264 -26.287 1.00 90.12 101 GLN A N 1
ATOM 730 C CA . GLN A 1 101 ? 18.303 -7.315 -25.284 1.00 90.12 101 GLN A CA 1
ATOM 731 C C . GLN A 1 101 ? 17.150 -7.033 -24.311 1.00 90.12 101 GLN A C 1
ATOM 733 O O . GLN A 1 101 ? 16.898 -5.896 -23.910 1.00 90.12 101 GLN A O 1
ATOM 738 N N . THR A 1 102 ? 16.481 -8.100 -23.868 1.00 93.50 102 THR A N 1
ATOM 739 C CA . THR A 1 102 ? 15.579 -8.040 -22.714 1.00 93.50 102 THR A CA 1
ATOM 740 C C . THR A 1 102 ? 16.346 -8.385 -21.445 1.00 93.50 102 THR A C 1
ATOM 742 O O . THR A 1 102 ? 16.938 -9.460 -21.337 1.00 93.50 102 THR A O 1
ATOM 745 N N . ILE A 1 103 ? 16.285 -7.511 -20.448 1.00 91.50 103 ILE A N 1
ATOM 746 C CA . ILE A 1 103 ? 16.833 -7.746 -19.115 1.00 91.50 103 ILE A CA 1
ATOM 747 C C . ILE A 1 103 ? 15.665 -7.915 -18.149 1.00 91.50 103 ILE A C 1
ATOM 749 O O . ILE A 1 103 ? 14.781 -7.065 -18.079 1.00 91.50 103 ILE A O 1
ATOM 753 N N . SER A 1 104 ? 15.660 -9.009 -17.388 1.00 94.06 104 SER A N 1
ATOM 754 C CA . SER A 1 104 ? 14.626 -9.291 -16.391 1.00 94.06 104 SER A CA 1
ATOM 755 C C . SER A 1 104 ? 15.262 -9.583 -15.041 1.00 94.06 104 SER A C 1
ATOM 757 O O . SER A 1 104 ? 16.090 -10.484 -14.920 1.00 94.06 104 SER A O 1
ATOM 759 N N . VAL A 1 105 ? 14.809 -8.872 -14.014 1.00 94.38 105 VAL A N 1
ATOM 760 C CA . VAL A 1 105 ? 15.111 -9.154 -12.609 1.00 94.38 105 VAL A CA 1
ATOM 761 C C . VAL A 1 105 ? 13.815 -9.617 -11.968 1.00 94.38 105 VAL A C 1
ATOM 763 O O . VAL A 1 105 ? 12.897 -8.821 -11.798 1.00 94.38 105 VAL A O 1
ATOM 766 N N . ALA A 1 106 ? 13.726 -10.917 -11.677 1.00 93.69 106 ALA A N 1
ATOM 767 C CA . ALA A 1 106 ? 12.514 -11.533 -11.134 1.00 93.69 106 ALA A CA 1
ATOM 768 C C . ALA A 1 106 ? 12.195 -11.062 -9.707 1.00 93.69 106 ALA A C 1
ATOM 770 O O . ALA A 1 106 ? 11.032 -11.008 -9.336 1.00 93.69 106 ALA A O 1
ATOM 771 N N . ASP A 1 107 ? 13.224 -10.716 -8.935 1.00 94.12 107 ASP A N 1
ATOM 772 C CA . ASP A 1 107 ? 13.093 -10.175 -7.587 1.00 94.12 107 ASP A CA 1
ATOM 773 C C . ASP A 1 107 ? 14.258 -9.215 -7.314 1.00 94.12 107 ASP A C 1
ATOM 775 O O . ASP A 1 107 ? 15.428 -9.618 -7.318 1.00 94.12 107 ASP A O 1
ATOM 779 N N . THR A 1 108 ? 13.947 -7.938 -7.097 1.00 94.38 108 THR A N 1
ATOM 780 C CA . THR A 1 108 ? 14.934 -6.887 -6.804 1.00 94.38 108 THR A CA 1
ATOM 781 C C . THR A 1 108 ? 15.649 -7.062 -5.464 1.00 94.38 108 THR A C 1
ATOM 783 O O . THR A 1 108 ? 16.677 -6.423 -5.229 1.00 94.38 108 THR A O 1
ATOM 786 N N . SER A 1 109 ? 15.144 -7.928 -4.582 1.00 92.62 109 SER A N 1
ATOM 787 C CA . SER A 1 109 ? 15.816 -8.287 -3.332 1.00 92.62 109 SER A CA 1
ATOM 788 C C . SER A 1 109 ? 16.892 -9.363 -3.515 1.00 92.62 109 SER A C 1
ATOM 790 O O . SER A 1 109 ? 17.791 -9.487 -2.684 1.00 92.62 109 SER A O 1
ATOM 792 N N . LEU A 1 110 ? 16.849 -10.108 -4.627 1.00 90.50 110 LEU A N 1
ATOM 793 C CA . LEU A 1 110 ? 17.756 -11.227 -4.904 1.00 90.50 110 LEU A CA 1
ATOM 794 C C . LEU A 1 110 ? 18.786 -10.928 -6.002 1.00 90.50 110 LEU A C 1
ATOM 796 O O . LEU A 1 110 ? 19.741 -11.689 -6.167 1.00 90.50 110 LEU A O 1
ATOM 800 N N . GLY A 1 111 ? 18.621 -9.849 -6.771 1.00 86.00 111 GLY A N 1
ATOM 801 C CA . GLY A 1 111 ? 19.536 -9.526 -7.863 1.00 86.00 111 GLY A CA 1
ATOM 802 C C . GLY A 1 111 ? 19.273 -8.180 -8.529 1.00 86.00 111 GLY A C 1
ATOM 803 O O . GLY A 1 111 ? 18.487 -7.377 -8.045 1.00 86.00 111 GLY A O 1
ATOM 804 N N . GLY A 1 112 ? 19.950 -7.946 -9.660 1.00 78.88 112 GLY A N 1
ATOM 805 C CA . GLY A 1 112 ? 19.817 -6.720 -10.460 1.00 78.88 112 GLY A CA 1
ATOM 806 C C . GLY A 1 112 ? 20.921 -5.672 -10.275 1.00 78.88 112 GLY A C 1
ATOM 807 O O . GLY A 1 112 ? 20.787 -4.574 -10.802 1.00 78.88 112 GLY A O 1
ATOM 808 N N . GLY A 1 113 ? 22.016 -6.006 -9.583 1.00 81.06 113 GLY A N 1
ATOM 809 C CA . GLY A 1 113 ? 23.140 -5.083 -9.361 1.00 81.06 113 GLY A CA 1
ATOM 810 C C . GLY A 1 113 ? 22.844 -4.001 -8.315 1.00 81.06 113 GLY A C 1
ATOM 811 O O . GLY A 1 113 ? 21.747 -3.934 -7.765 1.00 81.06 113 GLY A O 1
ATOM 812 N N . GLY A 1 114 ? 23.828 -3.151 -8.020 1.00 82.62 114 GLY A N 1
ATOM 813 C CA . GLY A 1 114 ? 23.723 -2.126 -6.980 1.00 82.62 114 GLY A CA 1
ATOM 814 C C . GLY A 1 114 ? 23.441 -2.683 -5.579 1.00 82.62 114 GLY A C 1
ATOM 815 O O . GLY A 1 114 ? 24.000 -3.699 -5.160 1.00 82.62 114 GLY A O 1
ATOM 816 N N . THR A 1 115 ? 22.582 -1.985 -4.837 1.00 80.25 115 THR A N 1
ATOM 817 C CA . THR A 1 115 ? 22.067 -2.434 -3.540 1.00 80.25 115 THR A CA 1
ATOM 818 C C . THR A 1 115 ? 20.745 -3.159 -3.746 1.00 80.25 115 THR A C 1
ATOM 820 O O . THR A 1 115 ? 19.792 -2.568 -4.255 1.00 80.25 115 THR A O 1
ATOM 823 N N . THR A 1 116 ? 20.667 -4.413 -3.310 1.00 79.19 116 THR A N 1
ATOM 824 C CA . THR A 1 116 ? 19.406 -5.161 -3.285 1.00 79.19 116 THR A CA 1
ATOM 825 C C . THR A 1 116 ? 18.362 -4.426 -2.450 1.00 79.19 116 THR A C 1
ATOM 827 O O . THR A 1 116 ? 18.685 -3.837 -1.414 1.00 79.19 116 THR A O 1
ATOM 830 N N . THR A 1 117 ? 17.104 -4.473 -2.881 1.00 86.69 117 THR A N 1
ATOM 831 C CA . THR A 1 117 ? 15.991 -3.953 -2.077 1.00 86.69 117 THR A CA 1
ATOM 832 C C . THR A 1 117 ? 15.724 -4.875 -0.884 1.00 86.69 117 THR A C 1
ATOM 834 O O . THR A 1 117 ? 16.079 -6.055 -0.941 1.00 86.69 117 THR A O 1
ATOM 837 N N . PRO A 1 118 ? 15.081 -4.400 0.197 1.00 89.44 118 PRO A N 1
ATOM 838 C CA . PRO A 1 118 ? 14.559 -5.303 1.218 1.00 89.44 118 PRO A CA 1
ATOM 839 C C . PRO A 1 118 ? 13.631 -6.373 0.605 1.00 89.44 118 PRO A C 1
ATOM 841 O O . PRO A 1 118 ? 12.974 -6.094 -0.405 1.00 89.44 118 PR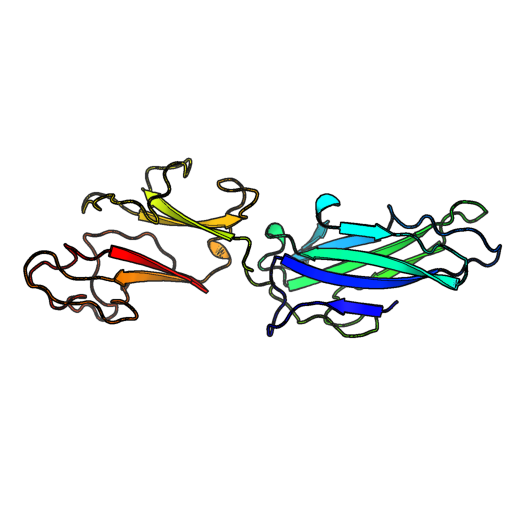O A O 1
ATOM 844 N N . PRO A 1 119 ? 13.580 -7.588 1.176 1.00 88.44 119 PRO A N 1
ATOM 845 C CA . PRO A 1 119 ? 12.693 -8.647 0.701 1.00 88.44 119 PRO A CA 1
ATOM 846 C C . PRO A 1 119 ? 11.220 -8.352 1.026 1.00 88.44 119 PRO A C 1
ATOM 848 O O . PRO A 1 119 ? 10.906 -7.481 1.844 1.00 88.44 119 PRO A O 1
ATOM 851 N N . GLY A 1 120 ? 10.311 -9.096 0.391 1.00 81.12 120 GLY A N 1
ATOM 852 C CA . GLY A 1 120 ? 8.895 -9.115 0.755 1.00 81.12 120 GLY A CA 1
ATOM 853 C C . GLY A 1 120 ? 8.590 -9.948 2.018 1.00 81.12 120 GLY A C 1
ATOM 854 O O .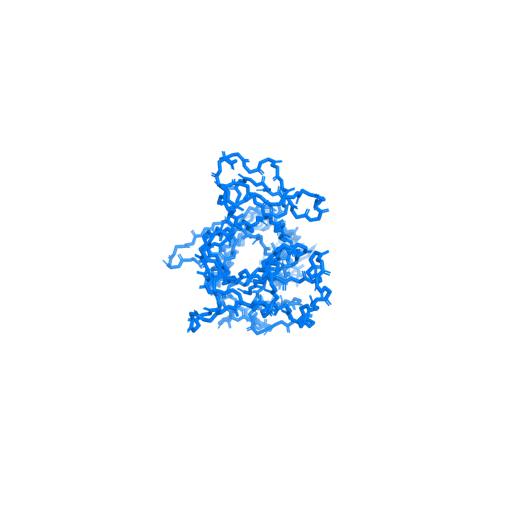 GLY A 1 120 ? 9.490 -10.569 2.593 1.00 81.12 120 GLY A O 1
ATOM 855 N N . PRO A 1 121 ? 7.317 -9.986 2.457 1.00 86.06 121 PRO A N 1
ATOM 856 C CA . PRO A 1 121 ? 6.170 -9.366 1.800 1.00 86.06 121 PRO A CA 1
ATOM 857 C C . PRO A 1 121 ? 6.144 -7.839 1.951 1.00 86.06 121 PRO A C 1
ATOM 859 O O . PRO A 1 121 ? 6.609 -7.290 2.951 1.00 86.06 121 PRO A O 1
ATOM 862 N N . ILE A 1 122 ? 5.578 -7.151 0.958 1.00 91.94 122 ILE A N 1
ATOM 863 C CA . ILE A 1 122 ? 5.436 -5.690 0.982 1.00 91.94 122 ILE A CA 1
ATOM 864 C C . ILE A 1 122 ? 4.444 -5.285 2.075 1.00 91.94 122 ILE A C 1
ATOM 866 O O . ILE A 1 122 ? 3.279 -5.685 2.047 1.00 91.94 122 ILE A O 1
ATOM 870 N N . ALA A 1 123 ? 4.898 -4.468 3.017 1.00 89.88 123 ALA A N 1
ATOM 871 C CA . ALA A 1 123 ? 4.090 -3.949 4.107 1.00 89.88 123 ALA A CA 1
ATOM 872 C C . ALA A 1 123 ? 3.212 -2.763 3.657 1.00 89.88 123 ALA A C 1
ATOM 874 O O . ALA A 1 123 ? 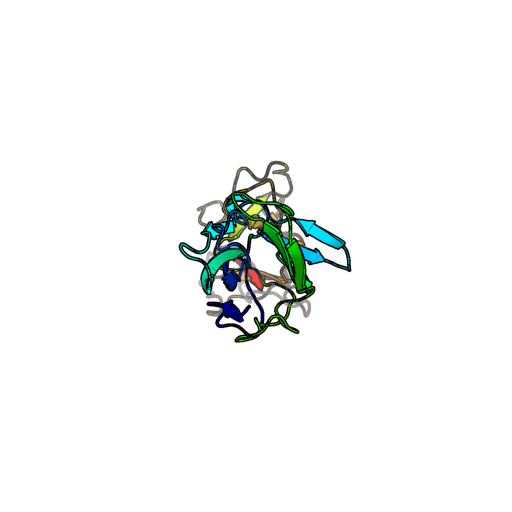3.539 -2.053 2.697 1.00 89.88 123 ALA A O 1
ATOM 875 N N . PRO A 1 124 ? 2.105 -2.482 4.360 1.00 88.50 124 PRO A N 1
ATOM 876 C CA . PRO A 1 124 ? 1.434 -1.196 4.236 1.00 88.50 124 PRO A CA 1
ATOM 877 C C . PRO A 1 124 ? 2.376 -0.056 4.641 1.00 88.50 124 PRO A C 1
ATOM 879 O O . PRO A 1 124 ? 2.991 -0.090 5.705 1.00 88.50 124 PRO A O 1
ATOM 882 N N . GLY A 1 125 ? 2.483 0.964 3.793 1.00 86.75 125 GLY A N 1
ATOM 883 C CA . GLY A 1 125 ? 3.189 2.203 4.123 1.00 86.75 125 GLY A CA 1
ATOM 884 C C . GLY A 1 125 ? 2.255 3.285 4.662 1.00 86.75 125 GLY A C 1
ATOM 885 O O . GLY A 1 125 ? 1.137 3.014 5.091 1.00 86.75 125 GLY A O 1
ATOM 886 N N . SER A 1 126 ? 2.693 4.545 4.620 1.00 80.75 126 SER A N 1
ATOM 887 C CA . SER A 1 126 ? 1.907 5.674 5.147 1.00 80.75 126 SER A CA 1
ATOM 888 C C . SER A 1 126 ? 0.716 6.081 4.272 1.00 80.75 126 SER A C 1
ATOM 890 O O . SER A 1 126 ? -0.142 6.834 4.726 1.00 80.75 126 SER A O 1
ATOM 892 N N . ASN A 1 127 ? 0.642 5.593 3.031 1.00 81.38 127 ASN A N 1
ATOM 893 C CA . ASN A 1 127 ? -0.416 5.924 2.070 1.00 81.38 127 ASN A CA 1
ATOM 894 C C . ASN A 1 127 ? -1.639 5.005 2.208 1.00 81.38 127 ASN A C 1
ATOM 896 O O . ASN A 1 127 ? -2.152 4.478 1.224 1.00 81.38 127 ASN A O 1
ATOM 900 N N . VAL A 1 128 ? -2.108 4.816 3.440 1.00 88.81 128 VAL A N 1
ATOM 901 C CA . VAL A 1 128 ? -3.320 4.047 3.740 1.00 88.81 128 VAL A CA 1
ATOM 902 C C . VAL A 1 128 ? -4.315 4.887 4.527 1.00 88.81 128 VAL A C 1
ATOM 904 O O . VAL A 1 128 ? -3.937 5.736 5.335 1.00 88.81 128 VAL A O 1
ATOM 907 N N . THR A 1 129 ? -5.602 4.640 4.305 1.00 92.31 129 THR A N 1
ATOM 908 C CA . THR A 1 129 ? -6.694 5.318 5.004 1.00 92.31 129 THR A CA 1
ATOM 909 C C . THR A 1 129 ? -7.462 4.303 5.850 1.00 92.31 129 THR A C 1
ATOM 911 O O . THR A 1 129 ? -8.214 3.496 5.299 1.00 92.31 129 THR A O 1
ATOM 914 N N . PRO A 1 130 ? -7.297 4.305 7.185 1.00 94.25 130 PRO A N 1
ATOM 915 C CA . PRO A 1 130 ? -8.091 3.459 8.062 1.00 94.25 130 PRO A CA 1
ATOM 916 C C . PRO A 1 130 ? -9.519 3.999 8.204 1.00 94.25 130 PRO A C 1
ATOM 918 O O . PRO A 1 130 ? -9.780 5.204 8.116 1.00 94.25 130 PRO A O 1
ATOM 921 N N . GLY A 1 131 ? -10.453 3.103 8.500 1.00 95.75 131 GLY A N 1
ATOM 922 C CA . GLY A 1 131 ? -11.836 3.448 8.770 1.00 95.75 131 GLY A CA 1
ATOM 923 C C . GLY A 1 131 ? -12.533 2.460 9.691 1.00 95.75 131 GLY A C 1
ATOM 924 O O . GLY A 1 131 ? -12.260 1.262 9.677 1.00 95.75 131 GLY A O 1
ATOM 925 N N . ILE A 1 132 ? -13.453 2.985 10.495 1.00 96.69 132 ILE A N 1
ATOM 926 C CA . ILE A 1 132 ? -14.409 2.190 11.268 1.00 96.69 132 ILE A CA 1
ATOM 927 C C . ILE A 1 132 ? -15.785 2.495 10.702 1.00 96.69 132 ILE A C 1
ATOM 929 O O . ILE A 1 132 ? -16.167 3.657 10.608 1.00 96.69 132 ILE A O 1
ATOM 933 N N . TYR A 1 133 ? -16.543 1.462 10.362 1.00 96.38 133 TYR A N 1
ATOM 934 C CA . TYR A 1 133 ? -17.861 1.598 9.751 1.00 96.38 133 TYR A CA 1
ATOM 935 C C . TYR A 1 133 ? -18.876 0.753 10.501 1.00 96.38 133 TYR A C 1
ATOM 937 O O . TYR A 1 133 ? -18.523 -0.176 11.228 1.00 96.38 133 TYR A O 1
ATOM 945 N N . LEU A 1 134 ? -20.158 1.044 10.304 1.00 95.69 134 LEU A N 1
ATOM 946 C CA . LEU A 1 134 ? -21.197 0.079 10.643 1.00 95.69 134 LEU A CA 1
ATOM 947 C C . LEU A 1 134 ? -21.137 -1.079 9.645 1.00 95.69 134 LEU A C 1
ATOM 949 O O . LEU A 1 134 ? -21.017 -0.854 8.449 1.00 95.69 134 LEU A O 1
ATOM 953 N N . SER A 1 135 ? -21.305 -2.310 10.118 1.00 95.44 135 SER A N 1
ATOM 954 C CA . SER A 1 135 ? -21.449 -3.503 9.262 1.00 95.44 135 SER A CA 1
ATOM 955 C C . SER A 1 135 ? -22.583 -3.386 8.235 1.00 95.44 135 SER A C 1
ATOM 957 O O . SER A 1 135 ? -22.541 -4.013 7.182 1.00 95.44 135 SER A O 1
ATOM 959 N N . THR A 1 136 ? -23.594 -2.561 8.520 1.00 95.50 136 THR A N 1
ATOM 960 C CA . THR A 1 136 ? -24.694 -2.258 7.597 1.00 95.50 136 THR A CA 1
ATOM 961 C C . THR A 1 136 ? -24.327 -1.222 6.530 1.00 95.50 136 THR A C 1
ATOM 963 O O . THR A 1 136 ? -25.061 -1.077 5.555 1.00 95.50 136 THR A O 1
ATOM 966 N N . ASP A 1 137 ? -23.224 -0.485 6.697 1.00 94.81 137 ASP A N 1
ATOM 967 C CA . ASP A 1 137 ? -22.694 0.444 5.695 1.00 94.81 137 ASP A CA 1
ATOM 968 C C . ASP A 1 137 ? -21.890 -0.326 4.642 1.00 94.81 137 ASP A C 1
ATOM 970 O O . ASP A 1 137 ? -20.663 -0.362 4.647 1.00 94.81 137 ASP A O 1
ATOM 974 N N . THR A 1 138 ? -22.614 -0.969 3.730 1.00 91.06 138 THR A N 1
ATOM 975 C CA . THR A 1 138 ? -22.029 -1.796 2.659 1.00 91.06 138 THR A CA 1
ATOM 976 C C . THR A 1 138 ? -21.272 -0.998 1.595 1.00 91.06 138 THR A C 1
ATOM 978 O O . THR A 1 138 ? -20.534 -1.588 0.811 1.00 91.06 138 THR A O 1
ATOM 981 N N . LEU A 1 139 ? -21.439 0.330 1.569 1.00 91.62 139 LEU A N 1
ATOM 982 C CA . LEU A 1 139 ? -20.709 1.238 0.680 1.00 91.62 139 LEU A CA 1
ATOM 983 C C . LEU A 1 139 ? -19.538 1.933 1.386 1.00 91.62 139 LEU A C 1
ATOM 985 O O . LEU A 1 139 ? -18.837 2.716 0.750 1.00 91.62 139 LEU A O 1
ATOM 989 N N . PHE A 1 140 ? -19.353 1.694 2.689 1.00 93.94 140 PHE A N 1
ATOM 990 C CA . PHE A 1 140 ? -18.293 2.278 3.515 1.00 93.94 140 PHE A CA 1
ATOM 991 C C . PHE A 1 140 ? -18.161 3.801 3.349 1.00 93.94 140 PHE A C 1
ATOM 993 O O . PHE A 1 140 ? -17.063 4.354 3.303 1.00 93.94 140 PHE A O 1
ATOM 1000 N N . SER A 1 141 ? -19.294 4.497 3.237 1.00 91.75 141 SER A N 1
ATOM 1001 C CA . SER A 1 141 ? -19.321 5.945 2.986 1.00 91.75 141 SER A CA 1
ATOM 1002 C C . SER A 1 141 ? -19.249 6.775 4.272 1.00 91.75 141 SER A C 1
ATOM 1004 O O . SER A 1 141 ? -18.925 7.959 4.224 1.00 91.75 141 SER A O 1
ATOM 1006 N N . ASN A 1 142 ? -19.530 6.171 5.430 1.00 94.19 142 ASN A N 1
ATOM 1007 C CA . ASN A 1 142 ? -19.612 6.857 6.718 1.00 94.19 142 ASN A CA 1
ATOM 1008 C C . ASN A 1 142 ? -18.494 6.385 7.652 1.00 94.19 142 ASN A C 1
ATOM 1010 O O . ASN A 1 142 ? -18.724 5.587 8.562 1.00 94.19 142 ASN A O 1
ATOM 1014 N N . ASN A 1 143 ? -17.272 6.875 7.427 1.00 95.19 143 ASN A N 1
ATOM 1015 C CA . ASN A 1 143 ? -16.156 6.581 8.323 1.00 95.19 143 ASN A CA 1
ATOM 1016 C C . ASN A 1 143 ? -16.391 7.236 9.694 1.00 95.19 143 ASN A C 1
ATOM 1018 O O . ASN A 1 143 ? -16.530 8.453 9.804 1.00 95.19 143 ASN A O 1
ATOM 1022 N N . LEU A 1 144 ? -16.435 6.416 10.741 1.00 95.50 144 LEU A N 1
ATOM 1023 C CA . LEU A 1 144 ? -16.685 6.829 12.117 1.00 95.50 144 LEU A CA 1
ATOM 1024 C C . LEU A 1 144 ? -15.407 7.223 12.866 1.00 95.50 144 LEU A C 1
ATOM 1026 O O . LEU A 1 144 ? -15.513 7.784 13.962 1.00 95.50 144 LEU A O 1
ATOM 1030 N N . LEU A 1 145 ? -14.215 6.949 12.321 1.00 93.81 145 LEU A N 1
ATOM 1031 C CA . LEU A 1 145 ? -12.958 7.369 12.944 1.00 93.81 145 LEU A CA 1
ATOM 1032 C C . LEU A 1 145 ? -12.904 8.891 13.088 1.00 93.81 145 LEU A C 1
ATOM 1034 O O . LEU A 1 145 ? -13.230 9.636 12.168 1.00 93.81 145 LEU A O 1
ATOM 1038 N N . GLY A 1 146 ? -12.509 9.353 14.275 1.00 90.88 146 GLY A N 1
ATOM 1039 C CA . GLY A 1 146 ? -12.476 10.779 14.613 1.00 90.88 146 GLY A CA 1
ATOM 1040 C C . GLY A 1 146 ? -13.854 11.435 14.779 1.00 90.88 146 GLY A C 1
ATOM 1041 O O . GLY A 1 146 ? -13.923 12.626 15.076 1.00 90.88 146 GLY A O 1
ATOM 1042 N N . SER A 1 147 ? -14.955 10.692 14.619 1.00 91.62 147 SER A N 1
ATOM 1043 C CA . SER A 1 147 ? -16.304 11.223 14.822 1.00 91.62 147 SER A CA 1
ATOM 1044 C C . SER A 1 147 ? -16.707 11.221 16.302 1.00 91.62 147 SER A C 1
ATOM 1046 O O . SER A 1 147 ? -16.252 10.396 17.092 1.00 91.62 147 SER A O 1
ATOM 1048 N N . ALA A 1 148 ? -17.641 12.102 16.673 1.00 87.81 148 ALA A N 1
ATOM 1049 C CA . ALA A 1 148 ? -18.277 12.107 17.997 1.00 87.81 148 ALA A CA 1
ATOM 1050 C C . ALA A 1 148 ? -19.439 11.093 18.116 1.00 87.81 148 ALA A C 1
ATOM 1052 O O . ALA A 1 148 ? -20.287 11.205 19.006 1.00 87.81 148 ALA A O 1
ATOM 1053 N N . THR A 1 149 ? -19.530 10.132 17.190 1.00 90.69 149 THR A N 1
ATOM 1054 C CA . THR A 1 149 ? -20.641 9.178 17.126 1.00 90.69 149 THR A CA 1
ATOM 1055 C C . THR A 1 149 ? -20.652 8.285 18.360 1.00 90.69 149 THR A C 1
ATOM 1057 O O . THR A 1 149 ? -19.667 7.622 18.683 1.00 90.69 149 THR A O 1
ATOM 1060 N N . ARG A 1 150 ? -21.800 8.221 19.041 1.00 88.12 150 ARG A N 1
ATOM 1061 C CA . ARG A 1 150 ? -22.001 7.298 20.161 1.00 88.12 150 ARG A CA 1
ATOM 1062 C C . ARG A 1 150 ? -22.267 5.897 19.625 1.00 88.12 150 ARG A C 1
ATOM 1064 O O . ARG A 1 150 ? -23.228 5.685 18.889 1.00 88.12 150 ARG A O 1
ATOM 1071 N N . LEU A 1 151 ? -21.434 4.946 20.027 1.00 88.00 151 LEU A N 1
ATOM 1072 C CA . LEU A 1 151 ? -21.566 3.553 19.617 1.00 88.00 151 LEU A CA 1
ATOM 1073 C C . LEU A 1 151 ? -22.767 2.901 20.317 1.00 88.00 151 LEU A C 1
ATOM 1075 O O . LEU A 1 151 ? -22.915 2.990 21.535 1.00 88.00 151 LEU A O 1
ATOM 1079 N N . SER A 1 152 ? -23.625 2.241 19.541 1.00 88.00 152 SER A N 1
ATOM 1080 C CA . SER A 1 152 ? -24.752 1.440 20.033 1.00 88.00 152 SER A CA 1
ATOM 1081 C C . SER A 1 152 ? -24.359 -0.014 20.299 1.00 88.00 152 SER A C 1
ATOM 1083 O O . SER A 1 152 ? -23.584 -0.599 19.539 1.00 88.00 152 SER A O 1
ATOM 1085 N N . THR A 1 153 ? -24.975 -0.612 21.324 1.00 83.38 153 THR A N 1
ATOM 1086 C CA . THR A 1 153 ? -24.898 -2.046 21.656 1.00 83.38 153 THR A CA 1
ATOM 1087 C C . THR A 1 153 ? -25.591 -2.957 20.653 1.00 83.38 153 THR A C 1
ATOM 1089 O O . THR A 1 153 ? -25.259 -4.134 20.579 1.00 83.38 153 THR A O 1
ATOM 1092 N N . SER A 1 154 ? -26.522 -2.422 19.863 1.00 86.62 154 SER A N 1
ATOM 1093 C CA . SER A 1 154 ? -27.243 -3.160 18.820 1.00 86.62 154 SER A CA 1
ATOM 1094 C C . SER A 1 154 ? -26.467 -3.301 17.510 1.00 86.62 154 SER A C 1
ATOM 1096 O O . SER A 1 154 ? -26.952 -3.951 16.589 1.00 86.62 154 SER A O 1
ATOM 1098 N N . ASN A 1 155 ? -25.317 -2.637 17.395 1.00 91.69 155 ASN A N 1
ATOM 1099 C CA . ASN A 1 155 ? -24.592 -2.509 16.140 1.00 91.69 155 ASN A CA 1
ATOM 1100 C C . ASN A 1 155 ? -23.299 -3.321 16.164 1.00 91.69 155 ASN A C 1
ATOM 1102 O O . ASN A 1 155 ? -22.648 -3.472 17.201 1.00 91.69 155 ASN A O 1
ATOM 1106 N N . VAL A 1 156 ? -22.919 -3.781 14.976 1.00 93.50 156 VAL A N 1
ATOM 1107 C CA . VAL A 1 156 ? -21.625 -4.401 14.702 1.00 93.50 156 VAL A CA 1
ATOM 1108 C C . VAL A 1 156 ? -20.802 -3.429 13.865 1.00 93.50 156 VAL A C 1
ATOM 1110 O O . VAL A 1 156 ? -21.326 -2.856 12.903 1.00 93.50 156 VAL A O 1
ATOM 1113 N N . TYR A 1 157 ? -19.542 -3.241 14.243 1.00 95.00 157 TYR A N 1
ATOM 1114 C CA . TYR A 1 157 ? -18.597 -2.326 13.617 1.00 95.00 157 TYR A CA 1
ATOM 1115 C C . TYR A 1 157 ? -17.498 -3.104 12.917 1.00 95.00 157 TYR A C 1
ATOM 1117 O O . TYR A 1 157 ? -17.003 -4.102 13.436 1.00 95.00 157 TYR A O 1
ATOM 1125 N N . VAL A 1 158 ? -17.103 -2.616 11.754 1.00 96.50 158 VAL A N 1
ATOM 1126 C CA . VAL A 1 158 ? -16.100 -3.252 10.908 1.00 96.50 158 VAL A CA 1
ATOM 1127 C C . VAL A 1 158 ? -14.938 -2.297 10.717 1.00 96.50 158 VAL A C 1
ATOM 1129 O O . VAL A 1 158 ? -15.134 -1.089 10.557 1.00 96.50 158 VAL A O 1
ATOM 1132 N N . PHE A 1 159 ? -13.729 -2.840 10.771 1.00 97.19 159 PHE A N 1
ATOM 1133 C CA . PHE A 1 159 ? -12.523 -2.106 10.426 1.00 97.19 159 PHE A CA 1
ATOM 1134 C C . PHE A 1 159 ? -12.254 -2.301 8.941 1.00 97.19 159 PHE A C 1
ATOM 1136 O O . PHE A 1 159 ? -12.392 -3.415 8.431 1.00 97.19 159 PHE A O 1
ATOM 1143 N N . LYS A 1 160 ? -11.879 -1.220 8.262 1.00 96.44 160 LYS A N 1
ATOM 1144 C CA . LYS A 1 160 ? -11.329 -1.285 6.915 1.00 96.44 160 LYS A CA 1
ATOM 1145 C C . LYS A 1 160 ? -10.051 -0.476 6.825 1.00 96.44 160 LYS A C 1
ATOM 1147 O O . LYS A 1 160 ? -9.990 0.637 7.344 1.00 96.44 160 LYS A O 1
ATOM 1152 N N . LEU A 1 161 ? -9.061 -1.023 6.137 1.00 93.62 161 LEU A N 1
ATOM 1153 C CA . LEU A 1 161 ? -7.875 -0.297 5.713 1.00 93.62 161 LEU A CA 1
ATOM 1154 C C . LEU A 1 161 ? -7.932 -0.147 4.197 1.00 93.62 161 LEU A C 1
ATOM 1156 O O . LEU A 1 161 ? -8.029 -1.144 3.490 1.00 93.62 161 LEU A O 1
ATOM 1160 N N . TRP A 1 162 ? -7.894 1.082 3.703 1.00 92.81 162 TRP A N 1
ATOM 1161 C CA . TRP A 1 162 ? -7.983 1.372 2.275 1.00 92.81 162 TRP A CA 1
ATOM 1162 C C . TRP A 1 162 ? -6.661 1.878 1.725 1.00 92.81 162 TRP A C 1
ATOM 1164 O O . TRP A 1 162 ? -5.891 2.512 2.448 1.00 92.81 162 TRP A O 1
ATOM 1174 N N . ASP A 1 163 ? -6.449 1.686 0.428 1.00 88.06 163 ASP A N 1
ATOM 1175 C CA . ASP A 1 163 ? -5.555 2.566 -0.323 1.00 88.06 163 ASP A CA 1
ATOM 1176 C C . ASP A 1 163 ? -6.083 4.008 -0.226 1.00 88.06 163 ASP A C 1
ATOM 1178 O O . ASP A 1 163 ? -7.262 4.265 -0.493 1.00 88.06 163 ASP A O 1
ATOM 1182 N N . SER A 1 164 ? -5.225 4.948 0.174 1.00 87.56 164 SER A N 1
ATOM 1183 C CA . SER A 1 164 ? -5.599 6.358 0.309 1.00 87.56 164 SER A CA 1
ATOM 1184 C C . SER A 1 164 ? -6.057 7.002 -0.999 1.00 87.56 164 SER A C 1
ATOM 1186 O O . SER A 1 164 ? -6.867 7.927 -0.958 1.00 87.56 164 SER A O 1
ATOM 1188 N N . GLU A 1 165 ? -5.586 6.527 -2.153 1.00 84.06 165 GLU A N 1
ATOM 1189 C CA . GLU A 1 165 ? -6.002 7.065 -3.457 1.00 84.06 165 GLU A CA 1
ATOM 1190 C C . GLU A 1 165 ? -7.287 6.409 -3.991 1.00 84.06 165 GLU A C 1
ATOM 1192 O O . GLU A 1 165 ? -7.905 6.921 -4.925 1.00 84.06 165 GLU A O 1
ATOM 1197 N N . ALA A 1 166 ? -7.729 5.303 -3.381 1.00 84.00 166 ALA A N 1
ATOM 1198 C CA . ALA A 1 166 ? -8.843 4.483 -3.858 1.00 84.00 166 ALA A CA 1
ATOM 1199 C C . ALA A 1 166 ? -9.747 3.983 -2.713 1.00 84.00 166 ALA A C 1
ATOM 1201 O O . ALA A 1 166 ? -10.150 2.813 -2.670 1.00 84.00 166 ALA A O 1
ATOM 1202 N N . VAL A 1 167 ? -10.081 4.881 -1.779 1.00 88.06 167 VAL A N 1
ATOM 1203 C CA . VAL A 1 167 ? -10.955 4.592 -0.630 1.00 88.06 167 VAL A CA 1
ATOM 1204 C C . VAL A 1 167 ? -12.295 4.014 -1.089 1.00 88.06 167 VAL A C 1
ATOM 1206 O O . VAL A 1 167 ? -12.974 4.583 -1.943 1.00 88.06 167 VAL A O 1
ATOM 1209 N N . GLY A 1 168 ? -12.680 2.873 -0.512 1.00 87.25 168 GLY A N 1
ATOM 1210 C CA . GLY A 1 168 ? -13.905 2.146 -0.863 1.00 87.25 168 GLY A CA 1
ATOM 1211 C C . GLY A 1 168 ? -13.776 1.213 -2.073 1.00 87.25 168 GLY A C 1
ATOM 1212 O O . GLY A 1 168 ? -14.723 0.490 -2.375 1.00 87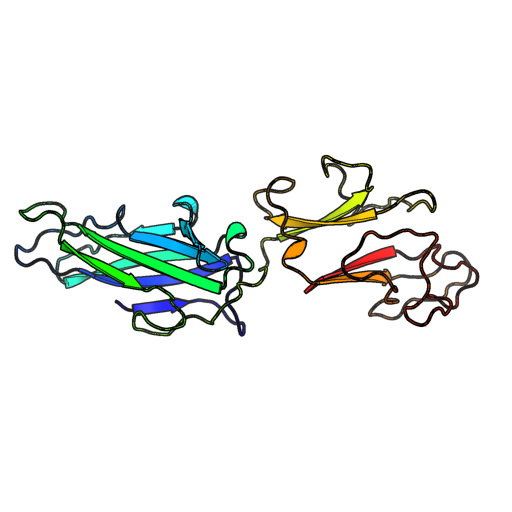.25 168 GLY A O 1
ATOM 1213 N N . VAL A 1 169 ? -12.625 1.198 -2.755 1.00 87.25 169 VAL A N 1
ATOM 1214 C CA . VAL A 1 169 ? -12.385 0.367 -3.948 1.00 87.25 169 VAL A CA 1
ATOM 1215 C C . VAL A 1 169 ? -11.324 -0.697 -3.680 1.00 87.25 169 VAL A C 1
ATOM 1217 O O . VAL A 1 169 ? -11.552 -1.869 -3.976 1.00 87.25 169 VAL A O 1
ATOM 1220 N N . ILE A 1 170 ? -10.182 -0.314 -3.100 1.00 87.44 170 ILE A N 1
ATOM 1221 C CA . ILE A 1 170 ? -9.067 -1.232 -2.819 1.00 87.44 170 ILE A CA 1
ATOM 1222 C C . ILE A 1 170 ? -8.980 -1.479 -1.313 1.00 87.44 170 ILE A C 1
ATOM 1224 O O . ILE A 1 170 ? -8.448 -0.661 -0.562 1.00 87.44 170 ILE A O 1
ATOM 1228 N N . ASP A 1 171 ? -9.532 -2.614 -0.885 1.00 91.25 171 ASP A N 1
ATOM 1229 C CA . ASP A 1 171 ? -9.532 -3.059 0.509 1.00 91.25 171 ASP A CA 1
ATOM 1230 C C . ASP A 1 171 ? -8.233 -3.809 0.851 1.00 91.25 171 ASP A C 1
ATOM 1232 O O . ASP A 1 171 ? -7.939 -4.873 0.301 1.00 91.25 171 ASP A O 1
ATOM 1236 N N . LEU A 1 172 ? -7.473 -3.252 1.790 1.00 90.69 172 LEU A N 1
ATOM 1237 C CA . LEU A 1 172 ? -6.192 -3.752 2.289 1.00 90.69 172 LEU A CA 1
ATOM 1238 C C . LEU A 1 172 ? -6.316 -4.406 3.671 1.00 90.69 172 LEU A C 1
ATOM 1240 O O . LEU A 1 172 ? -5.311 -4.794 4.260 1.00 90.69 172 LEU A O 1
ATOM 1244 N N . THR A 1 173 ? -7.527 -4.548 4.213 1.00 92.50 173 THR A N 1
ATOM 1245 C CA . THR A 1 173 ? -7.747 -5.026 5.592 1.00 92.50 173 THR A CA 1
ATOM 1246 C C . THR A 1 173 ? -7.147 -6.409 5.834 1.00 92.50 173 THR A C 1
ATOM 1248 O O . THR A 1 173 ? -6.605 -6.670 6.900 1.00 92.50 173 THR A O 1
ATOM 1251 N N . ASN A 1 174 ? -7.184 -7.288 4.830 1.00 89.31 174 ASN A N 1
ATOM 1252 C CA . ASN A 1 174 ? -6.624 -8.640 4.930 1.00 89.31 174 ASN A CA 1
ATOM 1253 C C . ASN A 1 174 ? -5.090 -8.682 4.856 1.00 89.31 174 ASN A C 1
ATOM 1255 O O . ASN A 1 174 ? -4.510 -9.754 5.008 1.00 89.31 174 ASN A O 1
ATOM 1259 N N . ALA A 1 175 ? -4.437 -7.554 4.573 1.00 85.81 175 ALA A N 1
ATOM 1260 C CA . ALA A 1 175 ? -2.984 -7.453 4.549 1.00 85.81 175 ALA A CA 1
ATOM 1261 C C . ALA A 1 175 ? -2.383 -7.043 5.900 1.00 85.81 175 ALA A C 1
ATOM 1263 O O . ALA A 1 175 ? -1.162 -6.996 6.020 1.00 85.81 175 ALA A O 1
ATOM 1264 N N . VAL A 1 176 ? -3.224 -6.747 6.893 1.00 87.62 176 VAL A N 1
ATOM 1265 C CA . VAL A 1 176 ? -2.797 -6.375 8.242 1.00 87.62 176 VAL A CA 1
ATOM 1266 C C . VAL A 1 176 ? -3.401 -7.302 9.275 1.00 87.62 176 VAL A C 1
ATOM 1268 O O . VAL A 1 176 ? -4.486 -7.863 9.096 1.00 87.62 176 VAL A O 1
ATOM 1271 N N . HIS A 1 177 ? -2.713 -7.419 10.399 1.00 91.12 177 HIS A N 1
ATOM 1272 C CA . HIS A 1 177 ? -3.335 -7.885 11.623 1.00 91.12 177 HIS A CA 1
ATOM 1273 C C . HIS A 1 177 ? -3.877 -6.693 12.392 1.00 91.12 177 HIS A C 1
ATOM 1275 O O . HIS A 1 177 ? -3.269 -5.630 12.404 1.00 91.12 177 HIS A O 1
ATOM 1281 N N . TYR A 1 178 ? -5.036 -6.846 13.026 1.00 93.94 178 TYR A N 1
ATOM 1282 C CA . TYR A 1 178 ? -5.618 -5.778 13.819 1.00 93.94 178 TYR A CA 1
ATOM 1283 C C . TYR A 1 178 ? -6.384 -6.282 15.036 1.00 93.94 178 TYR A C 1
ATOM 1285 O O . TYR A 1 178 ? -6.943 -7.383 15.065 1.00 93.94 178 TYR A O 1
ATOM 1293 N N . ASN A 1 179 ? -6.424 -5.429 16.053 1.00 93.44 179 ASN A N 1
ATOM 1294 C CA . ASN A 1 179 ? -7.138 -5.644 17.299 1.00 93.44 179 ASN A CA 1
ATOM 1295 C C . ASN A 1 179 ? -7.943 -4.408 17.662 1.00 93.44 179 ASN A C 1
ATOM 1297 O O . ASN A 1 179 ? -7.471 -3.275 17.540 1.00 93.44 179 ASN A O 1
ATOM 1301 N N . TRP A 1 180 ? -9.139 -4.628 18.196 1.00 93.31 180 TRP A N 1
ATOM 1302 C CA . TRP A 1 180 ? -9.903 -3.536 18.782 1.00 93.31 180 TRP A CA 1
ATOM 1303 C C . TRP A 1 180 ? -9.364 -3.209 20.170 1.00 93.31 180 TRP A C 1
ATOM 1305 O O . TRP A 1 180 ? -8.919 -4.094 20.914 1.00 93.31 180 TRP A O 1
ATOM 1315 N N . ARG A 1 181 ? -9.422 -1.928 20.528 1.00 92.19 181 ARG A N 1
ATOM 1316 C CA . ARG A 1 181 ? -9.007 -1.408 21.831 1.00 92.19 181 ARG A CA 1
ATOM 1317 C C . ARG A 1 181 ? -9.968 -0.336 22.326 1.00 92.19 181 ARG A C 1
ATOM 1319 O O . ARG A 1 181 ? -10.583 0.381 21.533 1.00 92.19 181 ARG A O 1
ATOM 1326 N N . LEU A 1 182 ? -10.050 -0.196 23.646 1.00 91.81 182 LEU A N 1
ATOM 1327 C CA . LEU A 1 182 ? -10.769 0.897 24.298 1.00 91.81 182 LEU A CA 1
ATOM 1328 C C . LEU A 1 182 ? -9.793 1.881 24.933 1.00 91.81 182 LEU A C 1
ATOM 1330 O O . LEU A 1 182 ? -8.964 1.483 25.752 1.00 91.81 182 LEU A O 1
ATOM 1334 N N . LEU A 1 183 ? -9.922 3.160 24.593 1.00 93.50 183 LEU A N 1
ATOM 1335 C CA . LEU A 1 183 ? -9.150 4.254 25.184 1.00 93.50 183 LEU A CA 1
ATOM 1336 C C . LEU A 1 183 ? -10.059 5.282 25.858 1.00 93.50 183 LEU A C 1
ATOM 1338 O O . LEU A 1 183 ? -11.268 5.317 25.646 1.00 93.50 183 LEU A O 1
ATOM 1342 N N . GLY A 1 184 ? -9.465 6.162 26.659 1.00 93.00 184 GLY A N 1
ATOM 1343 C CA . GLY A 1 184 ? -10.183 7.226 27.352 1.00 93.00 184 GLY A CA 1
ATOM 1344 C C . GLY A 1 184 ? -10.612 6.821 28.756 1.00 93.00 184 GLY A C 1
ATOM 1345 O O . GLY A 1 184 ? -9.887 6.112 29.451 1.00 93.00 184 GLY A O 1
ATOM 1346 N N . VAL A 1 185 ? -11.760 7.329 29.185 1.00 92.94 185 VAL A N 1
ATOM 1347 C CA . VAL A 1 185 ? -12.242 7.234 30.565 1.00 92.94 185 VAL A CA 1
ATOM 1348 C C . VAL A 1 185 ? -13.698 6.793 30.537 1.00 92.94 185 VAL A C 1
ATOM 1350 O O . VAL A 1 185 ? -14.441 7.174 29.634 1.00 92.94 185 VAL A O 1
ATOM 1353 N N . SER A 1 186 ? -14.102 5.989 31.512 1.00 90.88 186 SER A N 1
ATOM 1354 C CA . SER A 1 186 ? -15.496 5.589 31.680 1.00 90.88 186 SER A CA 1
ATOM 1355 C C . SER A 1 186 ? -16.434 6.779 31.936 1.00 90.88 186 SER A C 1
ATOM 1357 O O . SER A 1 186 ? -16.017 7.882 32.297 1.00 90.88 186 SER A O 1
ATOM 1359 N N . ALA A 1 187 ? -17.731 6.555 31.723 1.00 89.12 187 ALA A N 1
ATOM 1360 C CA . ALA A 1 187 ? -18.735 7.613 31.704 1.00 89.12 187 ALA A CA 1
ATOM 1361 C C . ALA A 1 187 ? -19.024 8.242 33.077 1.00 89.12 187 ALA A C 1
ATOM 1363 O O . ALA A 1 187 ? -19.269 9.447 33.143 1.00 89.12 187 ALA A O 1
ATOM 1364 N N . THR A 1 188 ? -19.061 7.448 34.149 1.00 91.00 188 THR A N 1
ATOM 1365 C CA . THR A 1 188 ? -19.527 7.896 35.467 1.00 91.00 188 THR A CA 1
ATOM 1366 C C . THR A 1 188 ? -18.545 7.593 36.591 1.00 91.00 188 THR A C 1
ATOM 1368 O O . THR A 1 188 ? -18.381 8.435 37.472 1.00 91.00 188 THR A O 1
ATOM 1371 N N . ASP A 1 189 ? -17.837 6.459 36.556 1.00 90.62 189 ASP A N 1
ATOM 1372 C CA . ASP A 1 189 ? -16.913 6.066 37.632 1.00 90.62 189 ASP A CA 1
ATOM 1373 C C . ASP A 1 189 ? -15.452 6.507 37.415 1.00 90.62 189 ASP A C 1
ATOM 1375 O O . ASP A 1 189 ? -14.595 6.260 38.263 1.00 90.62 189 ASP A O 1
ATOM 1379 N N . SER A 1 190 ? -15.179 7.240 36.328 1.00 92.50 190 SER A N 1
ATOM 1380 C CA . SER A 1 190 ? -13.879 7.863 36.017 1.00 92.50 190 SER A CA 1
ATOM 1381 C C . SER A 1 190 ? -12.686 6.894 35.965 1.00 92.50 190 SER A C 1
ATOM 1383 O O . SER A 1 190 ? -11.535 7.294 36.153 1.00 92.50 190 SER A O 1
ATOM 1385 N N . VAL A 1 191 ? -12.938 5.617 35.685 1.00 91.00 191 VAL A N 1
ATOM 1386 C CA . VAL A 1 191 ? -11.907 4.611 35.437 1.00 91.00 191 VAL A CA 1
ATOM 1387 C C . VAL A 1 191 ? -11.227 4.918 34.106 1.00 91.00 191 VAL A C 1
ATOM 1389 O O . VAL A 1 191 ? -11.850 4.901 33.046 1.00 91.00 191 VAL A O 1
ATOM 1392 N N . ALA A 1 192 ? -9.929 5.204 34.159 1.00 93.50 192 ALA A N 1
ATOM 1393 C CA . ALA A 1 192 ? -9.123 5.472 32.976 1.00 93.50 192 ALA A CA 1
ATOM 1394 C C . ALA A 1 192 ? -8.600 4.174 32.348 1.00 93.50 192 ALA A C 1
ATOM 1396 O O . ALA A 1 192 ? -8.143 3.267 33.048 1.00 93.50 192 ALA A O 1
ATOM 1397 N N . ALA A 1 193 ? -8.612 4.113 31.018 1.00 91.50 193 ALA A N 1
ATOM 1398 C CA . ALA A 1 193 ? -7.917 3.071 30.282 1.00 91.50 193 ALA A CA 1
ATOM 1399 C C . ALA A 1 193 ? -6.393 3.250 30.406 1.00 91.50 193 ALA A C 1
ATOM 1401 O O . ALA A 1 193 ? -5.912 4.384 30.519 1.00 91.50 193 ALA A O 1
ATOM 1402 N N . PRO A 1 194 ? -5.609 2.157 30.335 1.00 91.19 194 PRO A N 1
ATOM 1403 C CA . PRO A 1 194 ? -4.168 2.244 30.132 1.00 91.19 194 PRO A CA 1
ATOM 1404 C C . PRO A 1 194 ? -3.833 3.114 28.916 1.00 91.19 194 PRO A C 1
ATOM 1406 O O . PRO A 1 194 ? -4.638 3.247 27.995 1.00 91.19 194 PRO A O 1
ATOM 1409 N N . THR A 1 195 ? -2.616 3.654 28.857 1.00 89.50 195 THR A N 1
ATOM 1410 C CA . THR A 1 195 ?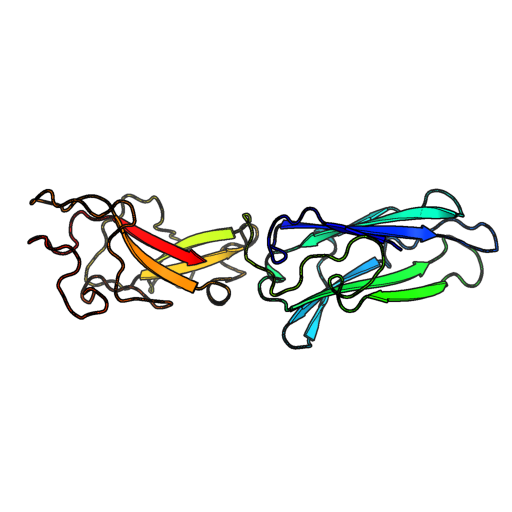 -2.159 4.453 27.703 1.00 89.50 195 THR A CA 1
ATOM 1411 C C . THR A 1 195 ? -2.191 3.668 26.392 1.00 89.50 195 THR A C 1
ATOM 1413 O O . THR A 1 195 ? -2.443 4.236 25.337 1.00 89.50 195 THR A O 1
ATOM 1416 N N . THR A 1 196 ? -1.986 2.354 26.465 1.00 88.12 196 THR A N 1
ATOM 1417 C CA . THR A 1 196 ? -2.108 1.411 25.346 1.00 88.12 196 THR A CA 1
ATOM 1418 C C . THR A 1 196 ? -3.549 0.958 25.088 1.00 88.12 196 THR A C 1
ATOM 1420 O O . THR A 1 196 ? -3.784 0.177 24.172 1.00 88.12 196 THR A O 1
ATOM 1423 N N . GLY A 1 197 ? -4.518 1.420 25.877 1.00 90.25 197 GLY A N 1
ATOM 1424 C CA . GLY A 1 197 ? -5.911 0.989 25.837 1.00 90.25 197 GLY A CA 1
ATOM 1425 C C . GLY A 1 197 ? -6.150 -0.412 26.405 1.00 90.25 197 GLY A C 1
ATOM 1426 O O . GLY A 1 197 ? -5.236 -1.224 26.559 1.00 90.25 197 GLY A O 1
ATOM 1427 N N . PHE A 1 198 ? -7.412 -0.714 26.707 1.00 90.00 198 PHE A N 1
ATOM 1428 C CA . PHE A 1 198 ? -7.833 -2.077 27.018 1.00 90.00 198 PHE A CA 1
ATOM 1429 C C . PHE A 1 198 ? -7.931 -2.886 25.726 1.00 90.00 198 PHE A C 1
ATOM 1431 O O . PHE A 1 198 ? -8.747 -2.569 24.859 1.00 90.00 198 PHE A O 1
ATOM 1438 N N . VAL A 1 199 ? -7.106 -3.925 25.601 1.00 88.81 199 VAL A N 1
ATOM 1439 C CA . VAL A 1 199 ? -7.126 -4.841 24.455 1.00 88.81 199 VAL A CA 1
ATOM 1440 C C . VAL A 1 199 ? -8.336 -5.750 24.555 1.00 88.81 199 VAL A C 1
ATOM 1442 O O . VAL A 1 199 ? -8.528 -6.450 25.548 1.00 88.81 199 VAL A O 1
ATOM 1445 N N . THR A 1 200 ? -9.152 -5.722 23.515 1.00 88.38 200 THR A N 1
ATOM 1446 C CA . THR A 1 200 ? -10.354 -6.546 23.419 1.00 88.38 200 THR A CA 1
ATOM 1447 C C . THR A 1 200 ? -10.009 -7.994 23.080 1.00 88.38 200 THR A C 1
ATOM 1449 O O . THR A 1 200 ? -8.899 -8.302 22.657 1.00 88.38 200 THR A O 1
ATOM 1452 N N . SER A 1 201 ? -10.974 -8.896 23.234 1.00 85.62 201 SER A N 1
ATOM 1453 C CA . SER A 1 201 ? -10.847 -10.283 22.763 1.00 85.62 201 SER A CA 1
ATOM 1454 C C . SER A 1 201 ? -11.031 -10.439 21.245 1.00 85.62 201 SER A C 1
ATOM 1456 O O . SER A 1 201 ? -10.937 -11.553 20.731 1.00 85.62 201 SER A O 1
ATOM 1458 N N . VAL A 1 202 ? -11.309 -9.348 20.522 1.00 88.50 202 VAL A N 1
ATOM 1459 C CA . VAL A 1 202 ? -11.650 -9.364 19.097 1.00 88.50 202 VAL A CA 1
ATOM 1460 C C . VAL A 1 202 ? -10.415 -9.034 18.258 1.00 88.50 202 VAL A C 1
ATOM 1462 O O . VAL A 1 202 ? -9.967 -7.885 18.209 1.00 88.50 202 VAL A O 1
ATOM 1465 N N . THR A 1 203 ? -9.914 -10.048 17.556 1.00 90.81 203 THR A N 1
ATOM 1466 C CA . THR A 1 203 ? -8.754 -9.976 16.658 1.00 90.81 203 THR A CA 1
ATOM 1467 C C . THR A 1 203 ? -9.179 -10.332 15.240 1.00 90.81 203 THR A C 1
ATOM 1469 O O . THR A 1 203 ? -9.828 -11.359 15.047 1.00 90.81 203 THR A O 1
ATOM 1472 N N . ASN A 1 204 ? -8.802 -9.516 14.250 1.00 92.88 204 ASN A N 1
ATOM 1473 C CA . ASN A 1 204 ? -9.105 -9.726 12.824 1.00 92.88 204 ASN A CA 1
ATOM 1474 C C . ASN A 1 204 ? -10.588 -10.030 12.534 1.00 92.88 204 ASN A C 1
ATOM 1476 O O . ASN A 1 204 ? -10.914 -10.852 11.677 1.00 92.88 204 ASN A O 1
ATOM 1480 N N . ALA A 1 205 ? -11.489 -9.423 13.305 1.00 93.25 205 ALA A N 1
ATOM 1481 C CA . ALA A 1 205 ? -12.917 -9.695 13.240 1.00 93.25 205 ALA A CA 1
ATOM 1482 C C . ALA A 1 205 ? -13.740 -8.437 13.527 1.00 93.25 205 ALA A C 1
ATOM 1484 O O . ALA A 1 205 ? -13.218 -7.413 13.984 1.00 93.25 205 ALA A O 1
ATOM 1485 N N . ASP A 1 206 ? -15.036 -8.530 13.250 1.00 93.94 206 ASP A N 1
ATOM 1486 C CA . ASP A 1 206 ? -15.993 -7.461 13.494 1.00 93.94 206 ASP A CA 1
ATOM 1487 C C . ASP A 1 206 ? -16.247 -7.269 14.992 1.00 93.94 206 ASP A C 1
ATOM 1489 O O . ASP A 1 206 ? -16.333 -8.219 15.775 1.00 93.94 206 ASP A O 1
ATOM 1493 N N . PHE A 1 207 ? -16.404 -6.015 15.398 1.00 91.75 207 PHE A N 1
ATOM 1494 C CA . PHE A 1 207 ? -16.592 -5.638 16.787 1.00 91.75 207 PHE A CA 1
ATOM 1495 C C . PHE A 1 207 ? -18.066 -5.479 17.141 1.00 91.75 207 PHE A C 1
ATOM 1497 O O . PHE A 1 207 ? -18.790 -4.708 16.513 1.00 91.75 207 PHE A O 1
ATOM 1504 N N . SER A 1 208 ? -18.501 -6.130 18.219 1.00 88.50 208 SER A N 1
ATOM 1505 C CA . SER A 1 208 ? -19.808 -5.875 18.828 1.00 88.50 208 SER A CA 1
ATOM 1506 C C . SER A 1 208 ? -19.637 -5.389 20.262 1.00 88.50 208 SER A C 1
ATOM 1508 O O . SER A 1 208 ? -18.900 -5.967 21.063 1.00 88.50 208 SER A O 1
ATOM 1510 N N . VAL A 1 209 ? -20.347 -4.316 20.604 1.00 77.81 209 VAL A N 1
ATOM 1511 C CA . VAL A 1 209 ? -20.247 -3.689 21.930 1.00 77.81 209 VAL A CA 1
ATOM 1512 C C . VAL A 1 209 ? -20.793 -4.629 23.021 1.00 77.81 209 VAL A C 1
ATOM 1514 O O . VAL A 1 209 ? -20.332 -4.612 24.155 1.00 77.81 209 VAL A O 1
ATOM 1517 N N . SER A 1 210 ? -21.755 -5.492 22.697 1.00 67.31 210 SER A N 1
ATOM 1518 C CA . SER A 1 210 ? -22.377 -6.417 23.651 1.00 67.31 210 SER A CA 1
ATOM 1519 C C . SER A 1 210 ? -21.493 -7.591 24.095 1.00 67.31 210 SER A C 1
ATOM 1521 O O . SER A 1 210 ? -21.838 -8.237 25.080 1.00 67.31 210 SER A O 1
ATOM 1523 N N . MET A 1 211 ? -20.387 -7.895 23.401 1.00 58.84 211 MET A N 1
ATOM 1524 C CA . MET A 1 211 ? -19.618 -9.137 23.620 1.00 58.84 211 MET A CA 1
ATOM 1525 C C . MET A 1 211 ? -18.270 -8.969 24.325 1.00 58.84 211 MET A C 1
ATOM 1527 O O . MET A 1 211 ? -17.564 -9.949 24.540 1.00 58.84 211 MET A O 1
ATOM 1531 N N . ASN A 1 212 ? -17.862 -7.753 24.662 1.00 61.72 212 ASN A N 1
ATOM 1532 C CA . ASN A 1 212 ? -16.436 -7.517 24.786 1.00 61.72 212 ASN A CA 1
ATOM 1533 C C . ASN A 1 212 ? -15.888 -7.688 26.216 1.00 61.72 212 ASN A C 1
ATOM 1535 O O . ASN A 1 212 ? -15.787 -6.741 26.998 1.00 61.72 212 ASN A O 1
ATOM 1539 N N . THR A 1 213 ? -15.522 -8.925 26.541 1.00 68.31 213 THR A N 1
ATOM 1540 C CA . THR A 1 213 ? -14.634 -9.271 27.657 1.00 68.31 213 THR A CA 1
ATOM 1541 C C . THR A 1 213 ? -13.170 -9.180 27.226 1.00 68.31 213 THR A C 1
ATOM 1543 O O . THR A 1 213 ? -12.854 -9.189 26.032 1.00 68.31 213 THR A O 1
ATOM 1546 N N . ALA A 1 214 ? -12.254 -9.161 28.194 1.00 67.31 214 ALA A N 1
ATOM 1547 C CA . ALA A 1 214 ? -10.855 -9.473 27.922 1.00 67.31 214 ALA A CA 1
ATOM 1548 C C . ALA A 1 214 ? -10.729 -10.879 27.296 1.00 67.31 214 ALA A C 1
ATOM 1550 O O . ALA A 1 214 ? -11.630 -11.714 27.430 1.00 67.31 214 ALA A O 1
ATOM 1551 N N . ALA A 1 215 ? -9.611 -11.152 26.615 1.00 65.56 215 ALA A N 1
ATOM 1552 C CA . ALA A 1 215 ? -9.349 -12.442 25.960 1.00 65.56 215 ALA A CA 1
ATOM 1553 C C . ALA A 1 215 ? -9.419 -13.653 26.914 1.00 65.56 215 ALA A C 1
ATOM 1555 O O . ALA A 1 215 ? -9.672 -14.770 26.475 1.00 65.56 215 ALA A O 1
ATOM 1556 N N . ASP A 1 216 ? -9.242 -13.436 28.220 1.00 65.31 216 ASP A N 1
ATOM 1557 C CA . ASP A 1 216 ? -9.353 -14.448 29.275 1.00 65.31 216 ASP A CA 1
ATOM 1558 C C . ASP A 1 216 ? -10.769 -14.564 29.886 1.00 65.31 216 ASP A C 1
ATOM 1560 O O . ASP A 1 216 ? -10.954 -15.235 30.902 1.00 65.31 216 ASP A O 1
ATOM 1564 N N . GLY A 1 217 ? -11.772 -13.908 29.288 1.00 64.75 217 GLY A N 1
ATOM 1565 C CA . GLY A 1 217 ? -13.174 -13.938 29.717 1.00 64.75 217 GLY A CA 1
ATOM 1566 C C . GLY A 1 217 ? -13.508 -13.018 30.896 1.00 64.75 217 GLY A C 1
ATOM 1567 O O . GLY A 1 217 ? -14.648 -13.016 31.364 1.00 64.75 217 GLY A O 1
ATOM 1568 N N . LYS A 1 218 ? -12.550 -12.225 31.394 1.00 73.69 218 LYS A N 1
ATOM 1569 C CA . LYS A 1 218 ? -12.788 -11.277 32.493 1.00 73.69 218 LYS A CA 1
ATOM 1570 C C . LYS A 1 218 ? -13.430 -9.968 32.017 1.00 73.69 218 LYS A C 1
ATOM 1572 O O . LYS A 1 218 ? -13.319 -9.611 30.841 1.00 73.69 218 LYS A O 1
ATOM 1577 N N . PRO A 1 219 ? -14.062 -9.203 32.931 1.00 76.81 219 PRO A N 1
ATOM 1578 C CA . PRO A 1 219 ? -14.484 -7.835 32.647 1.00 76.81 219 PRO A CA 1
ATOM 1579 C C . PRO A 1 219 ? -13.315 -7.002 32.111 1.00 76.81 219 PRO A C 1
ATOM 1581 O O . PRO A 1 219 ? -12.249 -6.963 32.720 1.00 76.81 219 PRO A O 1
ATOM 1584 N N . LEU A 1 220 ? -13.525 -6.346 30.971 1.00 82.31 220 LEU A N 1
ATOM 1585 C CA . LEU A 1 220 ? -12.454 -5.698 30.216 1.00 82.31 220 LEU A CA 1
ATOM 1586 C C . LEU A 1 220 ? -11.905 -4.430 30.891 1.00 82.31 220 LEU A C 1
ATOM 1588 O O . LEU A 1 220 ? -10.701 -4.201 30.876 1.00 82.31 220 LEU A O 1
ATOM 1592 N N . THR A 1 221 ? -12.781 -3.603 31.463 1.00 81.31 221 THR A N 1
ATOM 1593 C CA . THR A 1 221 ? -12.434 -2.237 31.899 1.00 81.31 221 THR A CA 1
ATOM 1594 C C . THR A 1 221 ? -12.326 -2.086 33.415 1.00 81.31 221 THR A C 1
ATOM 1596 O O . THR A 1 221 ? -11.875 -1.051 33.891 1.00 81.31 221 THR A O 1
ATOM 1599 N N . GLY A 1 222 ? -12.776 -3.081 34.192 1.00 80.88 222 GLY A N 1
ATOM 1600 C CA . GLY A 1 222 ? -12.899 -2.986 35.655 1.00 80.88 222 GLY A CA 1
ATOM 1601 C C . GLY A 1 222 ? -13.902 -1.931 36.157 1.00 80.88 222 GLY A C 1
ATOM 1602 O O . GLY A 1 222 ? -14.082 -1.807 37.365 1.00 80.88 222 GLY A O 1
ATOM 1603 N N . SER A 1 223 ? -14.554 -1.201 35.247 1.00 83.88 223 SER A N 1
ATOM 1604 C CA . SER A 1 223 ? -15.546 -0.159 35.519 1.00 83.88 223 SER A CA 1
ATOM 1605 C C . SER A 1 223 ? -16.943 -0.754 35.679 1.00 83.88 223 SER A C 1
ATOM 1607 O O . SER A 1 223 ? -17.311 -1.703 34.977 1.00 83.88 223 SER A O 1
ATOM 1609 N N . VAL A 1 224 ? -17.757 -0.158 36.552 1.00 83.94 224 VAL A N 1
ATOM 1610 C CA . VAL A 1 224 ? -19.185 -0.503 36.664 1.00 83.94 224 VAL A CA 1
ATOM 1611 C C . VAL A 1 224 ? -19.988 -0.039 35.445 1.00 83.94 224 VAL A C 1
ATOM 1613 O O . VAL A 1 224 ? -21.043 -0.603 35.160 1.00 83.94 224 VAL A O 1
ATOM 1616 N N . ASP A 1 225 ? -19.466 0.927 34.683 1.00 82.44 225 ASP A N 1
ATOM 1617 C CA . ASP A 1 225 ? -20.045 1.401 33.420 1.00 82.44 225 ASP A CA 1
ATOM 1618 C C . ASP A 1 225 ? -19.796 0.434 32.248 1.00 82.44 225 ASP A C 1
ATOM 1620 O O . ASP A 1 225 ? -20.305 0.635 31.135 1.00 82.44 225 ASP A O 1
ATOM 1624 N N . GLY A 1 226 ? -18.991 -0.611 32.470 1.00 83.81 226 GLY A N 1
ATOM 1625 C CA . GLY A 1 226 ? -18.498 -1.482 31.414 1.00 83.81 226 GLY A CA 1
ATOM 1626 C C . GLY A 1 226 ? -17.669 -0.678 30.415 1.00 83.81 226 GLY A C 1
ATOM 1627 O O . GLY A 1 226 ? -16.626 -0.132 30.763 1.00 83.81 226 GLY A O 1
ATOM 1628 N N . MET A 1 227 ? -18.121 -0.605 29.162 1.00 84.81 227 MET A N 1
ATOM 1629 C CA . MET A 1 227 ? -17.419 0.120 28.092 1.00 84.81 227 MET A CA 1
ATOM 1630 C C . MET A 1 227 ? -17.944 1.539 27.846 1.00 84.81 227 MET A C 1
ATOM 1632 O O . MET A 1 227 ? -17.444 2.234 26.963 1.00 84.81 227 MET A O 1
ATOM 1636 N N . GLN A 1 228 ? -18.964 1.985 28.578 1.00 87.38 228 GLN A N 1
ATOM 1637 C CA . GLN A 1 228 ? -19.534 3.309 28.346 1.00 87.38 228 GLN A CA 1
ATOM 1638 C C . GLN A 1 228 ? -18.539 4.410 28.729 1.00 87.38 228 GLN A C 1
ATOM 1640 O O . GLN A 1 228 ? -17.911 4.349 29.781 1.00 87.38 228 GLN A O 1
ATOM 1645 N N . GLY A 1 229 ? -18.421 5.426 27.871 1.00 88.00 229 GLY A N 1
ATOM 1646 C CA . GLY A 1 229 ? -17.478 6.542 28.024 1.00 88.00 229 GLY A CA 1
ATOM 1647 C C . GLY A 1 229 ? -16.148 6.329 27.300 1.00 88.00 229 GLY A C 1
ATOM 1648 O O . GLY A 1 229 ? -15.541 7.299 26.846 1.00 88.00 229 GLY A O 1
ATOM 1649 N N . PHE A 1 230 ? -15.743 5.075 27.086 1.00 91.06 230 PHE A N 1
ATOM 1650 C CA . PHE A 1 230 ? -14.530 4.773 26.335 1.00 91.06 230 PHE A CA 1
ATOM 1651 C C . PHE A 1 230 ? -14.712 4.994 24.827 1.00 91.06 230 PHE A C 1
ATOM 1653 O O . PHE A 1 230 ? -15.781 4.784 24.252 1.00 91.06 230 PHE A O 1
ATOM 1660 N N . GLN A 1 231 ? -13.620 5.390 24.183 1.00 92.25 231 GLN A N 1
ATOM 1661 C CA . GLN A 1 231 ? -13.476 5.505 22.739 1.00 92.25 231 GLN A CA 1
ATOM 1662 C C . GLN A 1 231 ? -13.066 4.151 22.161 1.00 92.25 231 GLN A C 1
ATOM 1664 O O . GLN A 1 231 ? -12.165 3.497 22.691 1.00 92.25 231 GLN A O 1
ATOM 1669 N N . LEU A 1 232 ? -13.696 3.750 21.058 1.00 92.50 232 LEU A N 1
ATOM 1670 C CA . LEU A 1 232 ? -13.285 2.577 20.295 1.00 92.50 232 LEU A CA 1
ATOM 1671 C C . LEU A 1 232 ? -12.157 2.956 19.342 1.00 92.50 232 LEU A C 1
ATOM 1673 O O . LEU A 1 232 ? -12.238 3.950 18.624 1.00 92.50 232 LEU A O 1
ATOM 1677 N N . THR A 1 233 ? -11.120 2.135 19.328 1.00 92.69 233 THR A N 1
ATOM 1678 C CA . THR A 1 233 ? -9.937 2.313 18.489 1.00 92.69 233 THR A CA 1
ATOM 1679 C C . THR A 1 233 ? -9.534 0.974 17.891 1.00 92.69 233 THR A C 1
ATOM 1681 O O . THR A 1 233 ? -9.912 -0.082 18.406 1.00 92.69 233 THR A O 1
ATOM 1684 N N . VAL A 1 234 ? -8.775 1.026 16.804 1.00 94.06 234 VAL A N 1
ATOM 1685 C CA . VAL A 1 234 ? -8.177 -0.146 16.170 1.00 94.06 234 VAL A CA 1
ATOM 1686 C C . VAL A 1 234 ? -6.677 0.059 16.151 1.00 94.06 234 VAL A C 1
ATOM 1688 O O . VAL A 1 234 ? -6.197 1.129 15.786 1.00 94.06 234 VAL A O 1
ATOM 1691 N N . ASP A 1 235 ? -5.963 -0.972 16.564 1.00 92.25 235 ASP A N 1
ATOM 1692 C CA . ASP A 1 235 ? -4.519 -1.081 16.443 1.00 92.25 235 ASP A CA 1
ATOM 1693 C C . ASP A 1 235 ? -4.226 -2.113 15.359 1.00 92.25 235 ASP A C 1
ATOM 1695 O O . ASP A 1 235 ? -4.808 -3.199 15.409 1.00 92.25 235 ASP A O 1
ATOM 1699 N N . TYR A 1 236 ? -3.399 -1.769 14.373 1.00 90.94 236 TYR A N 1
ATOM 1700 C CA . TYR A 1 236 ? -3.115 -2.620 13.219 1.00 90.94 236 TYR A CA 1
ATOM 1701 C C . TYR A 1 236 ? -1.637 -2.586 12.831 1.00 90.94 236 TYR A C 1
ATOM 1703 O O . TYR A 1 236 ? -0.963 -1.572 13.023 1.00 90.94 236 TYR A O 1
ATOM 1711 N N . ASN A 1 237 ? -1.145 -3.702 12.293 1.00 82.44 237 ASN A N 1
ATOM 1712 C CA . ASN A 1 237 ? 0.256 -3.925 11.951 1.00 82.44 237 ASN A CA 1
ATOM 1713 C C . ASN A 1 237 ? 0.440 -4.831 10.734 1.00 82.44 237 ASN A C 1
ATOM 1715 O O . ASN A 1 237 ? -0.426 -5.705 10.494 1.00 82.44 237 ASN A O 1
#

InterPro domains:
  IPR047745 Autotransporter-associated protein SinI-like [NF040711] (7-236)

Secondary structure (DSSP, 8-state):
-EEEE---SSS-BTT-EEEEEEE---TT-PPB-GGGGEEEEEEETTEEEEPPGGGEEEE--SSTTPEEEEEEEPPGGGTT-SEEEEEEEEEBSSSSSSEEEEEEES-TTT-SSBSPPPPSSPBP-S-EEEEEEETT-TT-----TT--PPPPTT-EEEEEEEETTSTTTSB-GGGS-EEEEEEEB-SSS-PBPPTT-EEEEEESS-EEGGG---TTSS-SS--TTTTTTEEEEEEE-